Protein AF-A0A9D7RAZ8-F1 (afdb_monomer)

Secondary structure (DSSP, 8-state):
------SSPPPGGGS---HHHHHHTTT-HHHHHHHHHHHHHHHHHHHHHHSTT-TTHHHHHHHHHHHHHHTTGGGG--GGGS-HHHHHHHHHHHHHHHHHHHHHHHHT--HHHHHHHH--THHHHHHHHHHHHHHHHHHHHHHHHHH-HHHHHHHHHHHT-TTSPP--HHHHHHHHT--HHHHHHHHHHHHHHHHHHHHHHHHHHHTT-HHHHHHHHHHHHHHHHHHHHHHH---

Nearest PDB structures (foldseek):
  8w50-assembly2_D  TM=2.513E-01  e=9.746E+00  Homo sapiens
  2efl-assembly1_A-2  TM=1.445E-01  e=5.632E+00  Homo sapiens

Foldseek 3Di:
DDDDDDPAQDALLLAFFDVCLLQVALPPPVSLVVCCVRCLSNLLVVQCVLCPPDPCSSVLSVVLSVVCNVVSQSNVDDVVVDGVSVSSVVSSLVSCLVVCVVVCVVVVHDNVVSCVSRDDCVVVVLVSLLVSLVVLLVQLLVVLCVVPVLLSLLQCLCVCNPPHGNDDPVVNCVVVVHDPVRSVVSNVVSVVSSVVSSLVVLCVSNVNDPVSSVRSVVSSVVSVVVVVCVVPDDD

Solvent-accessible surface area (backbone atoms only — not comparable to full-atom values): 13104 Å² total; per-residue (Å²): 135,89,76,80,76,66,96,68,58,55,52,58,89,74,54,64,56,56,61,69,56,50,69,78,22,65,89,35,72,67,40,52,51,50,49,48,73,67,42,47,47,26,43,31,52,54,35,39,70,62,42,66,89,47,90,55,26,61,58,55,37,54,49,47,55,56,49,41,56,77,68,49,45,63,75,70,63,49,72,93,79,48,57,60,58,54,54,51,49,55,50,50,50,53,47,49,54,62,68,46,45,64,60,32,66,75,66,75,49,61,66,66,56,56,42,59,68,67,58,76,51,69,64,50,54,51,46,52,49,38,50,50,30,49,49,49,51,49,53,21,50,54,50,32,37,72,78,36,48,68,35,29,46,54,39,28,20,62,70,39,39,81,97,36,61,64,49,54,72,66,59,53,21,64,77,68,74,38,53,72,68,56,46,53,50,36,36,51,54,31,51,53,51,37,49,54,39,40,53,48,57,47,31,64,58,34,72,67,40,68,67,38,30,56,52,53,52,53,51,36,55,51,36,49,49,56,51,48,47,68,75,71,60,82,128

Mean predicted aligned error: 12.32 Å

Radius of gyration: 22.45 Å; Cα contacts (8 Å, |Δi|>4): 176; chains: 1; bounding box: 62×34×64 Å

pLDDT: mean 75.83, std 16.87, range [26.8, 97.31]

Sequence (235 aa):
MNLEPSADPKSFSEIPTRWSMILNGQDSGATWKHLLERYRGAVIAWVRRRLKGHPEANDIALDFFSYLYSQKLLAKADPARGRFRFFLQGVLKNFLRMRMRPALIASGFDEAALDRAIEPEDAIAEAEEADWARRVLHNACKELLRQKPRDGEILLRYYGIKPFAHAEVDEICDEFGLNRNALDQARFAARKKLRELIEKEVRETTNGDPEAFAEEFALLAARLRSTNAAMFGSS

Structure (mmCIF, N/CA/C/O backbone):
data_AF-A0A9D7RAZ8-F1
#
_entry.id   AF-A0A9D7RAZ8-F1
#
loop_
_atom_site.group_PDB
_atom_site.id
_atom_site.type_symbol
_atom_site.label_atom_id
_atom_site.label_alt_id
_atom_site.label_comp_id
_atom_site.label_asym_id
_atom_site.label_entity_id
_atom_site.label_seq_id
_atom_site.pdbx_PDB_ins_code
_atom_site.Cartn_x
_atom_site.Cartn_y
_atom_site.Cartn_z
_atom_site.occupancy
_atom_site.B_iso_or_equiv
_atom_site.auth_seq_id
_atom_site.auth_comp_id
_atom_site.auth_asym_id
_atom_site.auth_atom_id
_atom_site.pdbx_PDB_model_num
ATOM 1 N N . MET A 1 1 ? 32.271 -9.491 -5.207 1.00 30.08 1 MET A N 1
ATOM 2 C CA . MET A 1 1 ? 31.416 -9.461 -4.002 1.00 30.08 1 MET A CA 1
ATOM 3 C C . MET A 1 1 ? 30.125 -10.168 -4.381 1.00 30.08 1 MET A C 1
ATOM 5 O O . MET A 1 1 ? 29.316 -9.584 -5.090 1.00 30.08 1 MET A O 1
ATOM 9 N N . ASN A 1 2 ? 30.021 -11.459 -4.060 1.00 29.83 2 ASN A N 1
ATOM 10 C CA . ASN A 1 2 ? 28.891 -12.303 -4.453 1.00 29.83 2 ASN A CA 1
ATOM 11 C C . ASN A 1 2 ? 27.711 -12.014 -3.527 1.00 29.83 2 ASN A C 1
ATOM 13 O O . ASN A 1 2 ? 27.726 -12.397 -2.361 1.00 29.83 2 ASN A O 1
ATOM 17 N N . LEU A 1 3 ? 26.724 -11.292 -4.048 1.00 33.47 3 LEU A N 1
ATOM 18 C CA . LEU A 1 3 ? 25.411 -11.155 -3.435 1.00 33.47 3 LEU A CA 1
ATOM 19 C C . LEU A 1 3 ? 24.534 -12.259 -4.025 1.00 33.47 3 LEU A C 1
ATOM 21 O O . LEU A 1 3 ? 23.999 -12.106 -5.123 1.00 33.47 3 LEU A O 1
ATOM 25 N N . GLU A 1 4 ? 24.438 -13.381 -3.314 1.00 28.61 4 GLU A N 1
ATOM 26 C CA . GLU A 1 4 ? 23.406 -14.388 -3.567 1.00 28.61 4 GLU A CA 1
ATOM 27 C C . GLU A 1 4 ? 22.026 -13.700 -3.514 1.00 28.61 4 GLU A C 1
ATOM 29 O O . GLU A 1 4 ? 21.733 -12.984 -2.547 1.00 28.61 4 GLU A O 1
ATOM 34 N N . PRO A 1 5 ? 21.180 -13.833 -4.549 1.00 35.44 5 PRO A N 1
ATOM 35 C CA . PRO A 1 5 ? 19.863 -13.219 -4.550 1.00 35.44 5 PRO A CA 1
ATOM 36 C C . PRO A 1 5 ? 18.967 -13.930 -3.530 1.00 35.44 5 PRO A C 1
ATOM 38 O O . PRO A 1 5 ? 18.768 -15.138 -3.601 1.00 35.44 5 PRO A O 1
ATOM 41 N N . SER A 1 6 ? 18.406 -13.160 -2.591 1.00 35.44 6 SER A N 1
ATOM 42 C CA . SER A 1 6 ? 17.308 -13.592 -1.717 1.00 35.44 6 SER A CA 1
ATOM 43 C C . SER A 1 6 ? 16.261 -14.376 -2.519 1.00 35.44 6 SER A C 1
ATOM 45 O O . SER A 1 6 ? 15.833 -13.916 -3.578 1.00 35.44 6 SER A O 1
ATOM 47 N N . ALA A 1 7 ? 15.868 -15.541 -1.994 1.00 37.28 7 ALA A N 1
ATOM 48 C CA . ALA A 1 7 ? 15.127 -16.605 -2.680 1.00 37.28 7 ALA A CA 1
ATOM 49 C C . ALA A 1 7 ? 13.718 -16.233 -3.187 1.00 37.28 7 ALA A C 1
ATOM 51 O O . ALA A 1 7 ? 13.130 -17.012 -3.926 1.00 37.28 7 ALA A O 1
ATOM 52 N N . ASP A 1 8 ? 13.219 -15.035 -2.878 1.00 41.03 8 ASP A N 1
ATOM 53 C CA . ASP A 1 8 ? 12.083 -14.426 -3.566 1.00 41.03 8 ASP A CA 1
ATOM 54 C C . ASP A 1 8 ? 12.358 -12.929 -3.798 1.00 41.03 8 ASP A C 1
ATOM 56 O O . ASP A 1 8 ? 12.536 -12.168 -2.836 1.00 41.03 8 ASP A O 1
ATOM 60 N N . PRO A 1 9 ? 12.448 -12.462 -5.056 1.00 51.75 9 PRO A N 1
ATOM 61 C CA . PRO A 1 9 ? 12.595 -11.044 -5.338 1.00 51.75 9 PRO A CA 1
ATOM 62 C C . PRO A 1 9 ? 11.291 -10.322 -4.995 1.00 51.75 9 PRO A C 1
ATOM 64 O O . PRO A 1 9 ? 10.253 -10.586 -5.603 1.00 51.75 9 PRO A O 1
ATOM 67 N N . LYS A 1 10 ? 11.367 -9.380 -4.045 1.00 56.22 10 LYS A N 1
ATOM 68 C CA . LYS A 1 10 ? 10.237 -8.530 -3.647 1.00 56.22 10 LYS A CA 1
ATOM 69 C C . LYS A 1 10 ? 9.512 -7.972 -4.870 1.00 56.22 10 LYS A C 1
ATOM 71 O O . LYS A 1 10 ? 10.148 -7.457 -5.796 1.00 56.22 10 LYS A O 1
ATOM 76 N N . SER A 1 11 ? 8.185 -8.036 -4.855 1.00 60.69 11 SER A N 1
ATOM 77 C CA . SER A 1 11 ? 7.371 -7.366 -5.869 1.00 60.69 11 SER A CA 1
ATOM 78 C C . SER A 1 11 ? 7.569 -5.851 -5.771 1.00 60.69 11 SER A C 1
ATOM 80 O O . SER A 1 11 ? 7.828 -5.320 -4.689 1.00 60.69 11 SER A O 1
ATOM 82 N N . PHE A 1 12 ? 7.398 -5.119 -6.878 1.00 62.25 12 PHE A N 1
ATOM 83 C CA . PHE A 1 12 ? 7.429 -3.649 -6.866 1.00 62.25 12 PHE A CA 1
ATOM 84 C C . PHE A 1 12 ? 6.506 -3.075 -5.781 1.00 62.25 12 PHE A C 1
ATOM 86 O O . PHE A 1 12 ? 6.876 -2.120 -5.102 1.00 62.25 12 PHE A O 1
ATOM 93 N N . SER A 1 13 ? 5.344 -3.698 -5.553 1.00 57.41 13 SER A N 1
ATOM 94 C CA . SER A 1 13 ? 4.366 -3.298 -4.536 1.00 57.41 13 SER A CA 1
ATOM 95 C C . SER A 1 13 ? 4.898 -3.332 -3.098 1.00 57.41 13 SER A C 1
ATOM 97 O O . SER A 1 13 ? 4.388 -2.604 -2.253 1.00 57.41 13 SER A O 1
ATOM 99 N N . GLU A 1 14 ? 5.919 -4.140 -2.822 1.00 58.06 14 GLU A N 1
ATOM 100 C CA . GLU A 1 14 ? 6.522 -4.327 -1.494 1.00 58.06 14 GLU A CA 1
ATOM 101 C C . GLU A 1 14 ? 7.715 -3.396 -1.258 1.00 58.06 14 GLU A C 1
ATOM 103 O O . GLU A 1 14 ? 8.315 -3.414 -0.183 1.00 58.06 14 GLU A O 1
ATOM 108 N N . ILE A 1 15 ? 8.08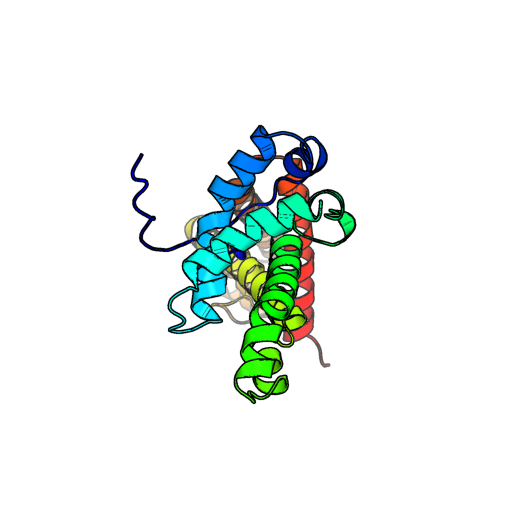4 -2.594 -2.264 1.00 66.94 15 ILE A N 1
ATOM 109 C CA . ILE A 1 15 ? 9.182 -1.642 -2.174 1.00 66.94 15 ILE A CA 1
ATOM 110 C C . ILE A 1 15 ? 8.620 -0.259 -1.811 1.00 66.94 15 ILE A C 1
ATOM 112 O O . ILE A 1 15 ? 7.931 0.364 -2.623 1.00 66.94 15 ILE A O 1
ATOM 116 N N . PRO A 1 16 ? 8.949 0.266 -0.621 1.00 64.25 16 PRO A N 1
ATOM 117 C CA . PRO A 1 16 ? 8.483 1.580 -0.188 1.00 64.25 16 PRO A CA 1
ATOM 118 C C . PRO A 1 16 ? 9.124 2.674 -1.039 1.00 64.25 16 PRO A C 1
ATOM 120 O O . PRO A 1 16 ? 10.279 2.541 -1.457 1.00 64.25 16 PRO A O 1
ATOM 123 N N . THR A 1 17 ? 8.402 3.760 -1.290 1.00 67.94 17 THR A N 1
ATOM 124 C CA . THR A 1 17 ? 8.925 4.908 -2.045 1.00 67.94 17 THR A CA 1
ATOM 125 C C . THR A 1 17 ? 9.534 5.934 -1.088 1.00 67.94 17 THR A C 1
ATOM 127 O O . THR A 1 17 ? 9.013 6.130 -0.002 1.00 67.94 17 THR A O 1
ATOM 130 N N . ARG A 1 18 ? 10.655 6.556 -1.475 1.00 69.06 18 ARG A N 1
ATOM 131 C CA . ARG A 1 18 ? 11.280 7.673 -0.745 1.00 69.06 18 ARG A CA 1
ATOM 132 C C . ARG A 1 18 ? 11.526 8.827 -1.709 1.00 69.06 18 ARG A C 1
ATOM 134 O O . ARG A 1 18 ? 12.604 8.911 -2.300 1.00 69.06 18 ARG A O 1
ATOM 141 N N . TRP A 1 19 ? 10.507 9.655 -1.933 1.00 69.38 19 TRP A N 1
ATOM 142 C CA . TRP A 1 19 ? 10.556 10.718 -2.937 1.00 69.38 19 TRP A CA 1
ATOM 143 C C . TRP A 1 19 ? 11.596 11.784 -2.623 1.00 69.38 19 TRP A C 1
ATOM 145 O O . TRP A 1 19 ? 12.365 12.108 -3.518 1.00 69.38 19 TRP A O 1
ATOM 155 N N . SER A 1 20 ? 11.724 12.245 -1.377 1.00 63.94 20 SER A N 1
ATOM 156 C CA . SER A 1 20 ? 12.777 13.198 -0.992 1.00 63.94 20 SER A CA 1
ATOM 157 C C . SER A 1 20 ? 14.177 12.728 -1.386 1.00 63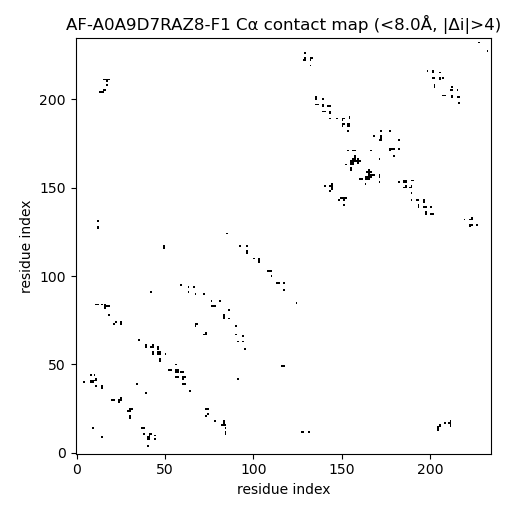.94 20 SER A C 1
ATOM 159 O O . SER A 1 20 ? 14.964 13.505 -1.915 1.00 63.94 20 SER A O 1
ATOM 161 N N . MET A 1 21 ? 14.492 11.443 -1.225 1.00 70.25 21 MET A N 1
ATOM 162 C CA . MET A 1 21 ? 15.776 10.889 -1.670 1.00 70.25 21 MET A CA 1
ATOM 163 C C . MET A 1 21 ? 15.928 10.874 -3.202 1.00 70.25 21 MET A C 1
ATOM 165 O O . MET A 1 21 ? 17.020 11.105 -3.727 1.00 70.25 21 MET A O 1
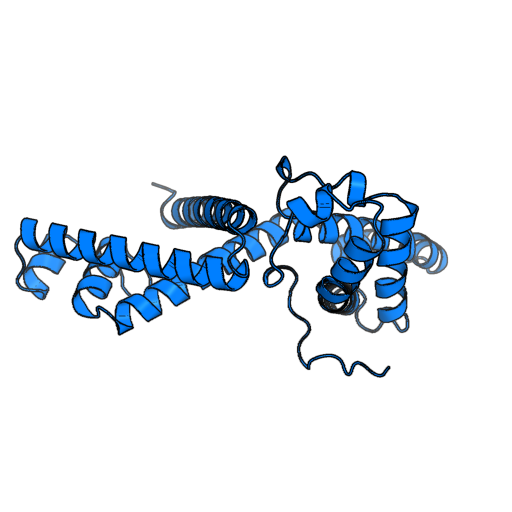ATOM 169 N N . ILE A 1 22 ? 14.842 10.576 -3.916 1.00 70.75 22 ILE A N 1
ATOM 170 C CA . ILE A 1 22 ? 14.814 10.529 -5.382 1.00 70.75 22 ILE A CA 1
ATOM 171 C C . ILE A 1 22 ? 14.930 11.941 -5.964 1.00 70.75 22 ILE A C 1
ATOM 173 O O . ILE A 1 22 ? 15.706 12.135 -6.890 1.00 70.75 22 ILE A O 1
ATOM 177 N N . LEU A 1 23 ? 14.217 12.917 -5.401 1.00 68.44 23 LEU A N 1
ATOM 178 C CA . LEU A 1 23 ? 14.190 14.314 -5.836 1.00 68.44 23 LEU A CA 1
ATOM 179 C C . LEU A 1 23 ? 15.481 15.059 -5.480 1.00 68.44 23 LEU A C 1
ATOM 181 O O . LEU A 1 23 ? 16.026 15.762 -6.323 1.00 68.44 23 LEU A O 1
ATOM 185 N N . ASN A 1 24 ? 16.014 14.868 -4.268 1.00 65.75 24 ASN A N 1
ATOM 186 C CA . ASN A 1 24 ? 17.196 15.603 -3.796 1.00 65.75 24 ASN A CA 1
ATOM 187 C C . ASN A 1 24 ? 18.524 15.044 -4.325 1.00 65.75 24 ASN A C 1
ATOM 189 O O . ASN A 1 24 ? 19.572 15.650 -4.117 1.00 65.75 24 ASN A O 1
ATOM 193 N N . GLY A 1 25 ? 18.510 13.879 -4.975 1.00 61.78 25 GLY A N 1
ATOM 194 C CA . GLY A 1 25 ? 19.730 13.197 -5.398 1.00 61.78 25 GLY A CA 1
ATOM 195 C C . GLY A 1 25 ? 19.700 12.675 -6.828 1.00 61.78 25 GLY A C 1
ATOM 196 O O . GLY A 1 25 ? 20.436 11.734 -7.110 1.00 61.78 25 GLY A O 1
ATOM 197 N N . GLN A 1 26 ? 18.893 13.265 -7.717 1.00 66.06 26 GLN A N 1
ATOM 198 C CA . GLN A 1 26 ? 18.721 12.824 -9.114 1.00 66.06 26 GLN A CA 1
ATOM 199 C C . GLN A 1 26 ? 20.052 12.638 -9.875 1.00 66.06 26 GLN A C 1
ATOM 201 O O . GLN A 1 26 ? 20.177 11.693 -10.657 1.00 66.06 26 GLN A O 1
ATOM 206 N N . ASP A 1 27 ? 21.064 13.456 -9.563 1.00 67.12 27 ASP A N 1
ATOM 207 C CA . ASP A 1 27 ? 22.416 13.388 -10.144 1.00 67.12 27 ASP A CA 1
ATOM 208 C C . ASP A 1 27 ? 23.484 12.826 -9.183 1.00 67.12 27 ASP A C 1
ATOM 210 O O . ASP A 1 27 ? 24.677 12.819 -9.486 1.00 67.12 27 ASP A O 1
ATOM 214 N N . SER A 1 28 ? 23.085 12.326 -8.009 1.00 77.38 28 SER A N 1
ATOM 215 C CA . SER A 1 28 ? 24.023 11.792 -7.020 1.00 77.38 28 SER A CA 1
ATOM 216 C C . SER A 1 28 ? 24.264 10.293 -7.217 1.00 77.38 28 SER A C 1
ATOM 218 O O . SER A 1 28 ? 23.332 9.489 -7.313 1.00 77.38 28 SER A O 1
ATOM 220 N N . GLY A 1 29 ? 25.534 9.876 -7.192 1.00 75.25 29 GLY A N 1
ATOM 221 C CA . GLY A 1 29 ? 25.893 8.451 -7.221 1.00 75.25 29 GLY A CA 1
ATOM 222 C C . GLY A 1 29 ? 25.300 7.654 -6.048 1.00 75.25 29 GLY A C 1
ATOM 223 O O . GLY A 1 29 ? 25.025 6.463 -6.184 1.00 75.25 29 GLY A O 1
ATOM 224 N N . ALA A 1 30 ? 25.036 8.311 -4.914 1.00 74.31 30 ALA A N 1
ATOM 225 C CA . ALA A 1 30 ? 24.413 7.702 -3.740 1.00 74.31 30 ALA A CA 1
ATOM 226 C C . ALA A 1 30 ? 22.944 7.312 -3.987 1.00 74.31 30 ALA A C 1
ATOM 228 O O . ALA A 1 30 ? 22.542 6.197 -3.646 1.00 74.31 30 ALA A O 1
ATOM 229 N N . THR A 1 31 ? 22.156 8.180 -4.630 1.00 75.38 31 THR A N 1
ATOM 230 C CA . THR A 1 31 ? 20.764 7.871 -4.996 1.00 75.38 31 THR A CA 1
ATOM 231 C C . THR A 1 31 ? 20.691 6.747 -6.019 1.00 75.38 31 THR A C 1
ATOM 233 O O . THR A 1 31 ? 19.881 5.834 -5.862 1.00 75.38 31 THR A O 1
ATOM 236 N N . TRP A 1 32 ? 21.579 6.746 -7.016 1.00 78.88 32 TRP A N 1
ATOM 237 C CA . TRP A 1 32 ? 21.654 5.674 -8.011 1.00 78.88 32 TRP A CA 1
ATOM 238 C C . TRP A 1 32 ? 22.035 4.324 -7.410 1.00 78.88 32 TRP A C 1
ATOM 240 O O . TRP A 1 32 ? 21.390 3.317 -7.709 1.00 78.88 32 TRP A O 1
ATOM 250 N N . LYS A 1 33 ? 23.027 4.299 -6.514 1.00 77.81 33 LYS A N 1
ATOM 251 C CA . LYS A 1 33 ? 23.409 3.088 -5.781 1.00 77.81 33 LYS A CA 1
ATOM 252 C C . LYS A 1 33 ? 22.235 2.529 -4.977 1.00 77.81 33 LYS A C 1
ATOM 254 O O . LYS A 1 33 ? 21.936 1.344 -5.079 1.00 77.81 33 LYS A O 1
ATOM 259 N N . HIS A 1 34 ? 21.523 3.384 -4.247 1.00 75.31 34 HIS A N 1
ATOM 260 C CA . HIS A 1 34 ? 20.356 2.963 -3.474 1.00 75.31 34 HIS A CA 1
ATOM 261 C C . HIS A 1 34 ? 19.219 2.439 -4.355 1.00 75.31 34 HIS A C 1
ATOM 263 O O . HIS A 1 34 ? 18.588 1.435 -4.032 1.00 75.31 34 HIS A O 1
ATOM 269 N N . LEU A 1 35 ? 18.950 3.106 -5.479 1.00 77.44 35 LEU A N 1
ATOM 270 C CA . LEU A 1 35 ? 17.919 2.691 -6.422 1.00 77.44 35 LEU A CA 1
ATOM 271 C C . LEU A 1 35 ? 18.234 1.317 -7.021 1.00 77.44 35 LEU A C 1
ATOM 273 O O . LEU A 1 35 ? 17.348 0.465 -7.084 1.00 77.44 35 LEU A O 1
ATOM 277 N N . LEU A 1 36 ? 19.493 1.084 -7.398 1.00 79.88 36 LEU A N 1
ATOM 278 C CA . LEU A 1 36 ? 19.975 -0.211 -7.874 1.00 79.88 36 LEU A CA 1
ATOM 279 C C . LEU A 1 36 ? 19.825 -1.295 -6.803 1.00 79.88 36 LEU A C 1
ATOM 281 O O . LEU A 1 36 ? 19.205 -2.322 -7.064 1.00 79.88 36 LEU A O 1
ATOM 285 N N . GLU A 1 37 ? 20.330 -1.066 -5.589 1.00 78.25 37 GLU A N 1
ATOM 286 C CA . GLU A 1 37 ? 20.232 -2.028 -4.480 1.00 78.25 37 GLU A CA 1
ATOM 287 C C . GLU A 1 37 ? 18.776 -2.393 -4.160 1.00 78.25 37 GLU A C 1
ATOM 289 O O . GLU A 1 37 ? 18.464 -3.548 -3.870 1.00 78.25 37 GLU A O 1
ATOM 294 N N . ARG A 1 38 ? 17.871 -1.418 -4.260 1.00 77.44 38 ARG A N 1
ATOM 295 C CA . ARG A 1 38 ? 16.474 -1.572 -3.863 1.00 77.44 38 ARG A CA 1
ATOM 296 C C . ARG A 1 38 ? 15.590 -2.181 -4.948 1.00 77.44 38 ARG A C 1
ATOM 298 O O . ARG A 1 38 ? 14.762 -3.032 -4.639 1.00 77.44 38 ARG A O 1
ATOM 305 N N . TYR A 1 39 ? 15.738 -1.750 -6.200 1.00 80.00 39 TYR A N 1
ATOM 306 C CA . TYR A 1 39 ? 14.815 -2.113 -7.281 1.00 80.00 39 TYR A CA 1
ATOM 307 C C . TYR A 1 39 ? 15.352 -3.183 -8.232 1.00 80.00 39 TYR A C 1
ATOM 309 O O . TYR A 1 39 ? 14.557 -3.762 -8.969 1.00 80.00 39 TYR A O 1
ATOM 317 N N . ARG A 1 40 ? 16.653 -3.515 -8.214 1.00 83.62 40 ARG A N 1
ATOM 318 C CA . ARG A 1 40 ? 17.233 -4.521 -9.126 1.00 83.62 40 ARG A CA 1
ATOM 319 C C . ARG A 1 40 ? 16.505 -5.862 -9.071 1.00 83.62 40 ARG A C 1
ATOM 321 O O . ARG A 1 40 ? 16.189 -6.416 -10.118 1.00 83.62 40 ARG A O 1
ATOM 328 N N . GLY A 1 41 ? 16.207 -6.365 -7.871 1.00 75.25 41 GLY A N 1
ATOM 329 C CA . GLY A 1 41 ? 15.484 -7.630 -7.703 1.00 75.25 41 GLY A CA 1
ATOM 330 C C . GLY A 1 41 ? 14.090 -7.595 -8.335 1.00 75.25 41 GLY A C 1
ATOM 331 O O . GLY A 1 41 ? 13.751 -8.473 -9.127 1.00 75.25 41 GLY A O 1
ATOM 332 N N . ALA A 1 42 ? 13.323 -6.540 -8.053 1.00 77.50 42 ALA A N 1
ATOM 333 C CA . ALA A 1 42 ? 11.978 -6.360 -8.593 1.00 77.50 42 ALA A CA 1
ATOM 334 C C . ALA A 1 42 ? 11.979 -6.188 -10.118 1.00 77.50 42 ALA A C 1
ATOM 336 O O . ALA A 1 42 ? 11.158 -6.800 -10.798 1.00 77.50 42 ALA A O 1
ATOM 337 N N . VAL A 1 43 ? 12.924 -5.415 -10.666 1.00 83.69 43 VAL A N 1
ATOM 338 C CA . VAL A 1 43 ? 13.094 -5.222 -12.115 1.00 83.69 43 VAL A CA 1
ATOM 339 C C . VAL A 1 43 ? 13.414 -6.552 -12.799 1.00 83.69 43 VAL A C 1
ATOM 341 O O . VAL A 1 43 ? 12.718 -6.926 -13.740 1.00 83.69 43 VAL A O 1
ATOM 344 N N . ILE A 1 44 ? 14.396 -7.311 -12.299 1.00 81.06 44 ILE A N 1
ATOM 345 C CA . ILE A 1 44 ? 14.757 -8.623 -12.861 1.00 81.06 44 ILE A CA 1
ATOM 346 C C . ILE A 1 44 ? 13.557 -9.573 -12.826 1.00 81.06 44 ILE A C 1
ATOM 348 O O . ILE A 1 44 ? 13.221 -10.185 -13.838 1.00 81.06 44 ILE A O 1
ATOM 352 N N . ALA A 1 45 ? 12.867 -9.675 -11.689 1.00 74.50 45 ALA A N 1
ATOM 353 C CA . ALA A 1 45 ? 11.689 -10.528 -11.561 1.00 74.50 45 ALA A CA 1
ATOM 354 C C . ALA A 1 45 ? 10.560 -10.115 -12.514 1.00 74.50 45 ALA A C 1
ATOM 356 O O . ALA A 1 45 ? 9.867 -10.958 -13.085 1.00 74.50 45 ALA A O 1
ATOM 357 N N . TRP A 1 46 ? 10.361 -8.812 -12.693 1.00 79.12 46 TRP A N 1
ATOM 358 C CA . TRP A 1 46 ? 9.346 -8.259 -13.581 1.00 79.12 46 TRP A CA 1
ATOM 359 C C . TRP A 1 46 ? 9.659 -8.537 -15.054 1.00 79.12 46 TRP A C 1
ATOM 361 O O . TRP A 1 46 ? 8.761 -8.959 -15.785 1.00 79.12 46 TRP A O 1
ATOM 371 N N . VAL A 1 47 ? 10.923 -8.389 -15.469 1.00 80.12 47 VAL A N 1
ATOM 372 C CA . VAL A 1 47 ? 11.382 -8.687 -16.835 1.00 80.12 47 VAL A CA 1
ATOM 373 C C . VAL A 1 47 ? 11.334 -10.189 -17.114 1.00 80.12 47 VAL A C 1
ATOM 375 O O . VAL A 1 47 ? 10.764 -10.590 -18.125 1.00 80.12 47 VAL A O 1
ATOM 378 N N . ARG A 1 48 ? 11.825 -11.046 -16.205 1.00 76.25 48 ARG A N 1
ATOM 379 C CA . ARG A 1 48 ? 11.784 -12.516 -16.367 1.00 76.25 48 ARG A CA 1
ATOM 380 C C . ARG A 1 48 ? 10.363 -13.057 -16.509 1.00 76.25 48 ARG A C 1
ATOM 382 O O . ARG A 1 48 ? 10.134 -13.967 -17.300 1.00 76.25 48 ARG A O 1
ATOM 389 N N . ARG A 1 49 ? 9.403 -12.494 -15.763 1.00 71.44 49 ARG A N 1
ATOM 390 C CA . ARG A 1 49 ? 7.982 -12.869 -15.871 1.00 71.44 49 ARG A CA 1
ATOM 391 C C . ARG A 1 49 ? 7.383 -12.543 -17.242 1.00 71.44 49 ARG A C 1
ATOM 393 O O . ARG A 1 49 ? 6.487 -13.263 -17.676 1.00 71.44 49 ARG A O 1
ATOM 400 N N . ARG A 1 50 ? 7.861 -11.484 -17.903 1.00 73.44 50 ARG A N 1
ATOM 401 C CA . ARG A 1 50 ? 7.338 -10.997 -19.192 1.00 73.44 50 ARG A CA 1
ATOM 402 C C . ARG A 1 50 ? 8.060 -11.594 -20.391 1.00 73.44 50 ARG A C 1
ATOM 404 O O . ARG A 1 50 ? 7.416 -11.988 -21.352 1.00 73.44 50 ARG A O 1
ATOM 411 N N . LEU A 1 51 ? 9.375 -11.749 -20.305 1.00 72.81 51 LEU A N 1
ATOM 412 C CA . LEU A 1 51 ? 10.207 -12.353 -21.344 1.00 72.81 51 LEU A CA 1
ATOM 413 C C . LEU A 1 51 ? 10.433 -13.849 -21.077 1.00 72.81 51 LEU A C 1
ATOM 415 O O . LEU A 1 51 ? 11.564 -14.317 -21.152 1.00 72.81 51 LEU A O 1
ATOM 419 N N . LYS A 1 52 ? 9.392 -14.595 -20.680 1.00 68.44 52 LYS A N 1
ATOM 420 C CA . LYS A 1 52 ? 9.496 -15.997 -20.222 1.00 68.44 52 LYS A CA 1
ATOM 421 C C . LYS A 1 52 ? 10.427 -16.828 -21.118 1.00 68.44 52 LYS A C 1
ATOM 423 O O . LYS A 1 52 ? 10.163 -16.985 -22.303 1.00 68.44 52 LYS A O 1
ATOM 428 N N . GLY A 1 53 ? 11.498 -17.377 -20.539 1.00 64.81 53 GLY A N 1
ATOM 429 C CA . GLY A 1 53 ? 12.455 -18.231 -21.256 1.00 64.81 53 GLY A CA 1
ATOM 430 C C . GLY A 1 53 ? 13.456 -17.498 -22.158 1.00 64.81 53 GLY A C 1
ATOM 431 O O . GLY A 1 53 ? 14.273 -18.159 -22.790 1.00 64.81 53 GLY A O 1
ATOM 432 N N . HIS A 1 54 ? 13.442 -16.161 -22.208 1.00 74.31 54 HIS A N 1
ATOM 433 C CA . HIS A 1 54 ? 14.414 -15.391 -22.981 1.00 74.31 54 HIS A CA 1
ATOM 434 C C . HIS A 1 54 ? 15.806 -15.472 -22.326 1.00 74.31 54 HIS A C 1
ATOM 436 O O . HIS A 1 54 ? 15.938 -15.114 -21.148 1.00 74.31 54 HIS A O 1
ATOM 442 N N . PRO A 1 55 ? 16.853 -15.894 -23.061 1.00 76.12 55 PRO A N 1
ATOM 443 C CA . PRO A 1 55 ? 18.185 -16.120 -22.495 1.00 76.12 55 PRO A CA 1
ATOM 444 C C . PRO A 1 55 ? 18.800 -14.839 -21.911 1.00 76.12 55 PRO A C 1
ATOM 446 O O . PRO A 1 55 ? 19.426 -14.884 -20.859 1.00 76.12 55 PRO A O 1
ATOM 449 N N . GLU A 1 56 ? 18.528 -13.684 -22.527 1.00 82.50 56 GLU A N 1
ATOM 450 C CA . GLU A 1 56 ? 19.060 -12.378 -22.097 1.00 82.50 56 GLU A CA 1
ATOM 451 C C . GLU A 1 56 ? 18.150 -11.618 -21.109 1.00 82.50 56 GLU A C 1
ATOM 453 O O . GLU A 1 56 ? 18.347 -10.430 -20.877 1.00 82.50 56 GLU A O 1
ATOM 458 N N . ALA A 1 57 ? 17.114 -12.240 -20.525 1.00 78.81 57 ALA A N 1
ATOM 459 C CA . ALA A 1 57 ? 16.147 -11.513 -19.682 1.00 78.81 57 ALA A CA 1
ATOM 460 C C . ALA A 1 57 ? 16.799 -10.770 -18.496 1.00 78.81 57 ALA A C 1
ATOM 462 O O . ALA A 1 57 ? 16.345 -9.694 -18.106 1.00 78.81 57 ALA A O 1
ATOM 463 N N . ASN A 1 58 ? 17.865 -11.335 -17.925 1.00 80.69 58 ASN A N 1
ATOM 464 C CA . ASN A 1 58 ? 18.616 -10.696 -16.846 1.00 80.69 58 ASN A CA 1
ATOM 465 C C . ASN A 1 58 ? 19.457 -9.521 -17.355 1.00 80.69 58 ASN A C 1
ATOM 467 O O . ASN A 1 58 ? 19.482 -8.484 -16.700 1.00 80.69 58 ASN A O 1
ATOM 471 N N . ASP A 1 59 ? 20.097 -9.661 -18.514 1.00 86.31 59 ASP A N 1
ATOM 472 C CA . ASP A 1 59 ? 20.933 -8.610 -19.099 1.00 86.31 59 ASP A CA 1
ATOM 473 C C . ASP A 1 59 ? 20.074 -7.420 -19.524 1.00 86.31 59 ASP A C 1
ATOM 475 O O . ASP A 1 59 ? 20.358 -6.287 -19.149 1.00 86.31 59 ASP A O 1
ATOM 479 N N . ILE A 1 60 ? 18.921 -7.683 -20.146 1.00 86.69 60 ILE A N 1
ATOM 480 C CA . ILE A 1 60 ? 17.914 -6.664 -20.469 1.00 86.69 60 ILE A CA 1
ATOM 481 C C . ILE A 1 60 ? 17.454 -5.929 -19.197 1.00 86.69 60 ILE A C 1
ATOM 483 O O . ILE A 1 60 ? 17.316 -4.705 -19.188 1.00 86.69 60 ILE A O 1
ATOM 487 N N . ALA A 1 61 ? 17.234 -6.649 -18.095 1.00 85.94 61 ALA A N 1
ATOM 488 C CA . ALA A 1 61 ? 16.856 -6.043 -16.820 1.00 85.94 61 ALA A CA 1
ATOM 489 C C . ALA A 1 61 ? 17.965 -5.173 -16.198 1.00 85.94 61 ALA A C 1
ATOM 491 O O . ALA A 1 61 ? 17.657 -4.233 -15.465 1.00 85.94 61 ALA A O 1
ATOM 492 N N . LEU A 1 62 ? 19.240 -5.469 -16.462 1.00 86.44 62 LEU A N 1
ATOM 493 C CA . LEU A 1 62 ? 20.369 -4.647 -16.018 1.00 86.44 62 LEU A CA 1
ATOM 494 C C . LEU A 1 62 ? 20.563 -3.426 -16.927 1.00 86.44 62 LEU A C 1
ATOM 496 O O . LEU A 1 62 ? 20.722 -2.315 -16.417 1.00 86.44 62 LEU A O 1
ATOM 500 N N . ASP A 1 63 ? 20.446 -3.610 -18.243 1.00 90.19 63 ASP A N 1
ATOM 501 C CA . ASP A 1 63 ? 20.498 -2.549 -19.256 1.00 90.19 63 ASP A CA 1
ATOM 502 C C . ASP A 1 63 ? 19.453 -1.459 -19.006 1.00 90.19 63 ASP A C 1
ATOM 504 O O . ASP A 1 63 ? 19.693 -0.279 -19.271 1.00 90.19 63 ASP A O 1
ATOM 508 N N . PHE A 1 64 ? 18.306 -1.832 -18.436 1.00 91.31 64 PHE A N 1
ATOM 509 C CA . PHE A 1 64 ? 17.276 -0.887 -18.026 1.00 91.31 64 PHE A CA 1
ATOM 510 C C . PHE A 1 64 ? 17.810 0.240 -17.134 1.00 91.31 64 PHE A C 1
ATOM 512 O O . PHE A 1 64 ? 17.430 1.393 -17.322 1.00 91.31 64 PHE A O 1
ATOM 519 N N . PHE A 1 65 ? 18.682 -0.050 -16.166 1.00 87.69 65 PHE A N 1
ATOM 520 C CA . PHE A 1 65 ? 19.189 0.993 -15.271 1.00 87.69 65 PHE A CA 1
ATOM 521 C C . PHE A 1 65 ? 20.140 1.949 -15.999 1.00 87.69 65 PHE A C 1
ATOM 523 O O . PHE A 1 65 ? 20.098 3.155 -15.756 1.00 87.69 65 PHE A O 1
ATOM 530 N N . SER A 1 66 ? 20.922 1.437 -16.951 1.00 89.06 66 SER A N 1
ATOM 531 C CA . SER A 1 66 ? 21.739 2.253 -17.860 1.00 89.06 66 SER A CA 1
ATOM 532 C C . SER A 1 66 ? 20.866 3.138 -18.755 1.00 89.06 66 SER A C 1
ATOM 534 O O . SER A 1 66 ? 21.164 4.317 -18.962 1.00 89.06 66 SER A O 1
ATOM 536 N N . TYR A 1 67 ? 19.744 2.607 -19.246 1.00 89.50 67 TYR A N 1
ATOM 537 C CA . TYR A 1 67 ? 18.741 3.378 -19.978 1.00 89.50 67 TYR A CA 1
ATOM 538 C C . TYR A 1 67 ? 18.101 4.465 -19.102 1.00 89.50 67 TYR A C 1
ATOM 540 O O . TYR A 1 67 ? 18.067 5.628 -19.496 1.00 89.50 67 TYR A O 1
ATOM 548 N N . LEU A 1 68 ? 17.664 4.119 -17.889 1.00 87.62 68 LEU A N 1
ATOM 549 C CA . LEU A 1 68 ? 17.076 5.051 -16.925 1.00 87.62 68 LEU A CA 1
ATOM 550 C C . LEU A 1 68 ? 18.027 6.221 -16.624 1.00 87.62 68 LEU A C 1
ATOM 552 O O . LEU A 1 68 ? 17.580 7.369 -16.546 1.00 87.62 68 LEU A O 1
ATOM 556 N N . TYR A 1 69 ? 19.324 5.920 -16.481 1.00 86.44 69 TYR A N 1
ATOM 557 C CA . TYR A 1 69 ? 20.389 6.892 -16.228 1.00 86.44 69 TYR A CA 1
ATOM 558 C C . TYR A 1 69 ? 20.643 7.788 -17.440 1.00 86.44 69 TYR A C 1
ATOM 560 O O . TYR A 1 69 ? 20.511 9.008 -17.354 1.00 86.44 69 TYR A O 1
ATOM 568 N N . SER A 1 70 ? 20.953 7.187 -18.592 1.00 87.25 70 SER A N 1
ATOM 569 C CA . SER A 1 70 ? 21.317 7.918 -19.816 1.00 87.25 70 SER A CA 1
ATOM 570 C C . SER A 1 70 ? 20.198 8.831 -20.320 1.00 87.25 70 SER A C 1
ATOM 572 O O . SER A 1 70 ? 20.463 9.931 -20.798 1.00 87.25 70 SER A O 1
ATOM 574 N N . GLN A 1 71 ? 18.943 8.411 -20.163 1.00 86.31 71 GLN A N 1
ATOM 575 C CA . GLN A 1 71 ? 17.769 9.185 -20.563 1.00 86.31 71 GLN A CA 1
ATOM 576 C C . GLN A 1 71 ? 17.323 10.215 -19.510 1.00 86.31 71 GLN A C 1
ATOM 578 O O . GLN A 1 71 ? 16.304 10.885 -19.705 1.00 86.31 71 GLN A O 1
ATOM 583 N N . LYS A 1 72 ? 18.052 10.336 -18.388 1.00 84.81 72 LYS A N 1
ATOM 584 C CA . LYS A 1 72 ? 17.741 11.236 -17.262 1.00 84.81 72 LYS A CA 1
ATOM 585 C C . LYS A 1 72 ? 16.291 11.109 -16.793 1.00 84.81 72 LYS A C 1
ATOM 587 O O . LYS A 1 72 ? 15.634 12.092 -16.459 1.00 84.81 72 LYS A O 1
ATOM 592 N N . LEU A 1 73 ? 15.754 9.890 -16.804 1.00 83.69 73 LEU A N 1
ATOM 593 C CA . LEU A 1 73 ? 14.326 9.679 -16.565 1.00 83.69 73 LEU A CA 1
ATOM 594 C C . LEU A 1 73 ? 13.965 9.891 -15.099 1.00 83.69 73 LEU A C 1
ATOM 596 O O . LEU A 1 73 ? 12.862 10.344 -14.827 1.00 83.69 73 LEU A O 1
ATOM 600 N N . LEU A 1 74 ? 14.906 9.698 -14.170 1.00 79.44 74 LEU A N 1
ATOM 601 C CA . LEU A 1 74 ? 14.714 10.091 -12.771 1.00 79.44 74 LEU A CA 1
ATOM 602 C C . LEU A 1 74 ? 14.288 11.555 -12.605 1.00 79.44 74 LEU A C 1
ATOM 604 O O . LEU A 1 74 ? 13.463 11.834 -11.743 1.00 79.44 74 LEU A O 1
ATOM 608 N N . ALA A 1 75 ? 14.769 12.464 -13.459 1.00 79.12 75 ALA A N 1
ATOM 609 C CA . ALA A 1 75 ? 14.374 13.873 -13.429 1.00 79.12 75 ALA A CA 1
ATOM 610 C C . ALA A 1 75 ? 12.919 14.113 -13.867 1.00 79.12 75 ALA A C 1
ATOM 612 O O . ALA A 1 75 ? 12.350 15.164 -13.595 1.00 79.12 75 ALA A O 1
ATOM 613 N N . LYS A 1 76 ? 12.304 13.137 -14.545 1.00 77.75 76 LYS A N 1
ATOM 614 C CA . LYS A 1 76 ? 10.895 13.169 -14.964 1.00 77.75 76 LYS A CA 1
ATOM 615 C C . LYS A 1 76 ? 9.963 12.505 -13.950 1.00 77.75 76 LYS A C 1
ATOM 617 O O . LYS A 1 76 ? 8.754 12.469 -14.179 1.00 77.75 76 LYS A O 1
ATOM 622 N N . ALA A 1 77 ? 10.512 11.925 -12.886 1.00 73.31 77 ALA A N 1
ATOM 623 C CA . ALA A 1 77 ? 9.730 11.293 -11.844 1.00 73.31 77 ALA A CA 1
ATOM 624 C C . ALA A 1 77 ? 9.048 12.388 -11.008 1.00 73.31 77 ALA A C 1
ATOM 626 O O . ALA A 1 77 ? 9.717 13.227 -10.410 1.00 73.31 77 ALA A O 1
ATOM 627 N N . ASP A 1 78 ? 7.718 12.373 -10.996 1.00 67.56 78 ASP A N 1
ATOM 628 C CA . ASP A 1 78 ? 6.889 13.383 -10.343 1.00 67.56 78 ASP A CA 1
ATOM 629 C C . ASP A 1 78 ? 6.047 12.725 -9.235 1.00 67.56 78 ASP A C 1
ATOM 631 O O . ASP A 1 78 ? 5.197 11.883 -9.552 1.00 67.56 78 ASP A O 1
ATOM 635 N N . PRO A 1 79 ? 6.249 13.093 -7.957 1.00 62.91 79 PRO A N 1
ATOM 636 C CA . PRO A 1 79 ? 5.437 12.601 -6.847 1.00 62.91 79 PRO A CA 1
ATOM 637 C C . PRO A 1 79 ? 3.941 12.870 -7.020 1.00 62.91 79 PRO A C 1
ATOM 639 O O . PRO A 1 79 ? 3.120 12.062 -6.585 1.00 62.91 79 PRO A O 1
ATOM 642 N N . ALA A 1 80 ? 3.563 13.958 -7.702 1.00 58.31 80 ALA A N 1
ATOM 643 C CA . ALA A 1 80 ? 2.162 14.287 -7.958 1.00 58.31 80 ALA A CA 1
ATOM 644 C C . ALA A 1 80 ? 1.487 13.296 -8.924 1.00 58.31 80 ALA A C 1
ATOM 646 O O . ALA A 1 80 ? 0.259 13.235 -8.988 1.00 58.31 80 ALA A O 1
ATOM 647 N N . ARG A 1 81 ? 2.271 12.495 -9.661 1.00 53.28 81 ARG A N 1
ATOM 648 C CA . ARG A 1 81 ? 1.790 11.489 -10.622 1.00 53.28 81 ARG A CA 1
ATOM 649 C C . ARG A 1 81 ? 1.728 10.066 -10.058 1.00 53.28 81 ARG A C 1
ATOM 651 O O . ARG A 1 81 ? 1.412 9.143 -10.803 1.00 53.28 81 ARG A O 1
ATOM 658 N N . GLY A 1 82 ? 2.012 9.869 -8.770 1.00 57.66 82 GLY A N 1
ATOM 659 C CA . GLY A 1 82 ? 1.899 8.572 -8.094 1.00 57.66 82 GLY A CA 1
ATOM 660 C C . GLY A 1 82 ? 3.213 8.093 -7.478 1.00 57.66 82 GLY A C 1
ATOM 661 O O . GLY A 1 82 ? 4.131 8.869 -7.238 1.00 57.66 82 GLY A O 1
ATOM 662 N N . ARG A 1 83 ? 3.320 6.795 -7.164 1.00 66.62 83 ARG A N 1
ATOM 663 C CA . ARG A 1 83 ? 4.518 6.249 -6.496 1.00 66.62 83 ARG A CA 1
ATOM 664 C C . ARG A 1 83 ? 5.665 6.041 -7.484 1.00 66.62 83 ARG A C 1
ATOM 666 O O . ARG A 1 83 ? 5.456 5.569 -8.599 1.00 66.62 83 ARG A O 1
ATOM 673 N N . PHE A 1 84 ? 6.900 6.261 -7.032 1.00 71.31 84 PHE A N 1
ATOM 674 C CA . PHE A 1 84 ? 8.103 6.051 -7.847 1.00 71.31 84 PHE A CA 1
ATOM 675 C C . PHE A 1 84 ? 8.186 4.647 -8.456 1.00 71.31 84 PHE A C 1
ATOM 677 O O . PHE A 1 84 ? 8.617 4.480 -9.591 1.00 71.31 84 PHE A O 1
ATOM 684 N N . ARG A 1 85 ? 7.735 3.628 -7.719 1.00 74.56 85 ARG A N 1
ATOM 685 C CA . ARG A 1 85 ? 7.688 2.240 -8.199 1.00 74.56 85 ARG A CA 1
ATOM 686 C C . ARG A 1 85 ? 6.850 2.079 -9.480 1.00 74.56 85 ARG A C 1
ATOM 688 O O . ARG A 1 85 ? 7.230 1.289 -10.336 1.00 74.56 85 ARG A O 1
ATOM 695 N N . PHE A 1 86 ? 5.787 2.870 -9.642 1.00 68.31 86 PHE A N 1
ATOM 696 C CA . PHE A 1 86 ? 4.925 2.863 -10.829 1.00 68.31 86 PHE A CA 1
ATOM 697 C C . PHE A 1 86 ? 5.525 3.663 -11.972 1.00 68.31 86 PHE A C 1
ATOM 699 O O . PHE A 1 86 ? 5.524 3.199 -13.109 1.00 68.31 86 PHE A O 1
ATOM 706 N N . PHE A 1 87 ? 6.128 4.815 -11.664 1.00 75.56 87 PHE A N 1
ATOM 707 C CA . PHE A 1 87 ? 6.974 5.516 -12.624 1.00 75.56 87 PHE A CA 1
ATOM 708 C C . PHE A 1 87 ? 8.040 4.561 -13.190 1.00 75.56 87 PHE A C 1
ATOM 710 O O . PHE A 1 87 ? 8.177 4.426 -14.404 1.00 75.56 87 PHE A O 1
ATOM 717 N N . LEU A 1 88 ? 8.734 3.823 -12.319 1.00 79.06 88 LEU A N 1
ATOM 718 C CA . LEU A 1 88 ? 9.784 2.887 -12.704 1.00 79.06 88 LEU A CA 1
ATOM 719 C C . LEU A 1 88 ? 9.241 1.719 -13.543 1.00 79.06 88 LEU A C 1
ATOM 721 O O . LEU A 1 88 ? 9.860 1.373 -14.546 1.00 79.06 88 LEU A O 1
ATOM 725 N N . GLN A 1 89 ? 8.076 1.156 -13.196 1.00 76.25 89 GLN A N 1
ATOM 726 C CA . GLN A 1 89 ? 7.391 0.139 -14.009 1.00 76.25 89 GLN A CA 1
ATOM 727 C C . GLN A 1 89 ? 6.983 0.676 -15.391 1.00 76.25 89 GLN A C 1
ATOM 729 O O . GLN A 1 89 ? 7.219 0.009 -16.398 1.00 76.25 89 GLN A O 1
ATOM 734 N N . GLY A 1 90 ? 6.427 1.888 -15.470 1.00 76.44 90 GLY A N 1
ATOM 735 C CA . GLY A 1 90 ? 6.051 2.522 -16.737 1.00 76.44 90 GLY A CA 1
ATOM 736 C C . GLY A 1 90 ? 7.258 2.793 -17.639 1.00 76.44 90 GLY A C 1
ATOM 737 O O . GLY A 1 90 ? 7.222 2.525 -18.841 1.00 76.44 90 GLY A O 1
ATOM 738 N N . VAL A 1 91 ? 8.372 3.247 -17.062 1.00 83.88 91 VAL A N 1
ATOM 739 C CA . VAL A 1 91 ? 9.626 3.415 -17.806 1.00 83.88 91 VAL A CA 1
ATOM 740 C C . VAL A 1 91 ? 10.187 2.067 -18.262 1.00 83.88 91 VAL A C 1
ATOM 742 O O . VAL A 1 91 ? 10.624 1.949 -19.405 1.00 83.88 91 VAL A O 1
ATOM 745 N N . LEU A 1 92 ? 10.135 1.040 -17.411 1.00 84.25 92 LEU A N 1
ATOM 746 C CA . LEU A 1 92 ? 10.597 -0.313 -17.732 1.00 84.25 92 LEU A CA 1
ATOM 747 C C . LEU A 1 92 ? 9.789 -0.940 -18.874 1.00 84.25 92 LEU A C 1
ATOM 749 O O . LEU A 1 92 ? 10.356 -1.579 -19.759 1.00 84.25 92 LEU A O 1
ATOM 753 N N . LYS A 1 93 ? 8.480 -0.684 -18.911 1.00 78.06 93 LYS A N 1
ATOM 754 C CA . LYS A 1 93 ? 7.588 -1.066 -20.009 1.00 78.06 93 LYS A CA 1
ATOM 755 C C . LYS A 1 93 ? 8.010 -0.432 -21.335 1.00 78.06 93 LYS A C 1
ATOM 757 O O . LYS A 1 93 ? 8.190 -1.136 -22.330 1.00 78.06 93 LYS A O 1
ATOM 762 N N . ASN A 1 94 ? 8.201 0.886 -21.341 1.00 79.75 94 ASN A N 1
ATOM 763 C CA . ASN A 1 94 ? 8.635 1.615 -22.535 1.00 79.75 94 ASN A CA 1
ATOM 764 C C . ASN A 1 94 ? 10.021 1.157 -23.003 1.00 79.75 94 ASN A C 1
ATOM 766 O O . ASN A 1 94 ? 10.244 0.985 -24.202 1.00 79.75 94 ASN A O 1
ATOM 770 N N . PHE A 1 95 ? 10.924 0.891 -22.058 1.00 88.00 95 PHE A N 1
ATOM 771 C CA . PHE A 1 95 ? 12.240 0.336 -22.338 1.00 88.00 95 PHE A CA 1
ATOM 772 C C . PHE A 1 95 ? 12.155 -1.039 -23.014 1.00 88.00 95 PHE A C 1
ATOM 774 O O . PHE A 1 95 ? 12.792 -1.232 -24.047 1.00 88.00 95 PHE A O 1
ATOM 781 N N . LEU A 1 96 ? 11.344 -1.973 -22.498 1.00 83.19 96 LEU A N 1
ATOM 782 C CA . LEU A 1 96 ? 11.183 -3.290 -23.125 1.00 83.19 96 LEU A CA 1
ATOM 783 C C . LEU A 1 96 ? 10.599 -3.191 -24.535 1.00 83.19 96 LEU A C 1
ATOM 785 O O . LEU A 1 96 ? 11.120 -3.842 -25.439 1.00 83.19 96 LEU A O 1
ATOM 789 N N . ARG A 1 97 ? 9.574 -2.351 -24.749 1.00 78.75 97 ARG A N 1
ATOM 790 C CA . ARG A 1 97 ? 9.022 -2.109 -26.094 1.00 78.75 97 ARG A CA 1
ATOM 791 C C . ARG A 1 97 ? 10.108 -1.643 -27.056 1.00 78.75 97 ARG A C 1
ATOM 793 O O . ARG A 1 97 ? 10.281 -2.233 -28.115 1.00 78.75 97 ARG A O 1
ATOM 800 N N . MET A 1 98 ? 10.882 -0.634 -26.660 1.00 84.12 98 MET A N 1
ATOM 801 C CA . MET A 1 98 ? 11.988 -0.106 -27.461 1.00 84.12 98 MET A CA 1
ATOM 802 C C . MET A 1 98 ? 13.065 -1.169 -27.736 1.00 84.12 98 MET A C 1
ATOM 804 O O . MET A 1 98 ? 13.512 -1.303 -28.872 1.00 84.12 98 MET A O 1
ATOM 808 N N . ARG A 1 99 ? 13.481 -1.928 -26.713 1.00 82.38 99 ARG A N 1
ATOM 809 C CA . ARG A 1 99 ? 14.588 -2.896 -26.789 1.00 82.38 99 ARG A CA 1
ATOM 810 C C . ARG A 1 99 ? 14.240 -4.149 -27.592 1.00 82.38 99 ARG A C 1
ATOM 812 O O . ARG A 1 99 ? 15.122 -4.691 -28.254 1.00 82.38 99 ARG A O 1
ATOM 819 N N . MET A 1 100 ? 12.987 -4.599 -27.536 1.00 76.56 100 MET A N 1
ATOM 820 C CA . MET A 1 100 ? 12.522 -5.810 -28.223 1.00 76.56 100 MET A CA 1
ATOM 821 C C . MET A 1 100 ? 12.077 -5.539 -29.665 1.00 76.56 100 MET A C 1
ATOM 823 O O . MET A 1 100 ? 12.097 -6.455 -30.484 1.00 76.56 100 MET A O 1
ATOM 827 N N . ARG A 1 101 ? 11.734 -4.290 -30.015 1.00 71.12 101 ARG A N 1
ATOM 828 C CA . ARG A 1 101 ? 11.266 -3.920 -31.362 1.00 71.12 101 ARG A CA 1
ATOM 829 C C . ARG A 1 101 ? 12.182 -4.386 -32.505 1.00 71.12 101 ARG A C 1
ATOM 831 O O . ARG A 1 101 ? 11.658 -4.962 -33.455 1.00 71.12 101 ARG A O 1
ATOM 838 N N . PRO A 1 102 ? 13.520 -4.217 -32.444 1.00 71.00 102 PRO A N 1
ATOM 839 C CA . PRO A 1 102 ? 14.402 -4.664 -33.524 1.00 71.00 102 PRO A CA 1
ATOM 840 C C . PRO A 1 102 ? 14.392 -6.187 -33.709 1.00 71.00 102 PRO A C 1
ATOM 842 O O . PRO A 1 102 ? 14.369 -6.670 -34.839 1.00 71.00 102 PRO A O 1
ATOM 845 N N . ALA A 1 103 ? 14.357 -6.942 -32.605 1.00 67.69 103 ALA A N 1
ATOM 846 C CA . ALA A 1 103 ? 14.285 -8.401 -32.635 1.00 67.69 103 ALA A CA 1
ATOM 847 C C . ALA A 1 103 ? 12.949 -8.897 -33.215 1.00 67.69 103 ALA A C 1
ATOM 849 O O . ALA A 1 103 ? 12.926 -9.889 -33.942 1.00 67.69 103 ALA A O 1
ATOM 850 N N . LEU A 1 104 ? 11.849 -8.185 -32.951 1.00 64.25 104 LEU A N 1
ATOM 851 C CA . LEU A 1 104 ? 10.522 -8.491 -33.498 1.00 64.25 104 LEU A CA 1
ATOM 852 C C . LEU A 1 104 ? 10.444 -8.242 -35.007 1.00 64.25 104 LEU A C 1
ATOM 854 O O . LEU A 1 104 ? 9.958 -9.100 -35.739 1.00 64.25 104 LEU A O 1
ATOM 858 N N . ILE A 1 105 ? 10.993 -7.116 -35.479 1.00 62.22 105 ILE A N 1
ATOM 859 C CA . ILE A 1 105 ? 11.074 -6.797 -36.913 1.00 62.22 105 ILE A CA 1
ATOM 860 C C . ILE A 1 105 ? 11.894 -7.865 -37.653 1.00 62.22 105 ILE A C 1
ATOM 862 O O . ILE A 1 105 ? 11.483 -8.334 -38.711 1.00 62.22 105 ILE A O 1
ATOM 866 N N . ALA A 1 106 ? 13.028 -8.287 -37.086 1.00 64.31 106 ALA A N 1
ATOM 867 C CA . ALA A 1 106 ? 13.909 -9.278 -37.705 1.00 64.31 106 ALA A CA 1
ATOM 868 C C . ALA A 1 106 ? 13.323 -10.703 -37.745 1.00 64.31 106 ALA A C 1
ATOM 870 O O . ALA A 1 106 ? 13.712 -11.496 -38.598 1.00 64.31 106 ALA A O 1
ATOM 871 N N . SER A 1 107 ? 12.403 -11.039 -36.837 1.00 61.34 107 SER A N 1
ATOM 872 C CA . SER A 1 107 ? 11.804 -12.378 -36.723 1.00 61.34 107 SER A CA 1
ATOM 873 C C . SER A 1 107 ? 10.420 -12.506 -37.372 1.00 61.34 107 SER A C 1
ATOM 875 O O . SER A 1 107 ? 9.832 -13.585 -37.328 1.00 61.34 107 SER A O 1
ATOM 877 N N . GLY A 1 108 ? 9.891 -11.436 -37.983 1.00 56.09 108 GLY A N 1
ATOM 878 C CA . GLY A 1 108 ? 8.539 -11.424 -38.563 1.00 56.09 108 GLY A CA 1
ATOM 879 C C . GLY A 1 108 ? 7.430 -11.598 -37.517 1.00 56.09 108 GLY A C 1
ATOM 880 O O . GLY A 1 108 ? 6.335 -12.054 -37.840 1.00 56.09 108 GLY A O 1
ATOM 881 N N . PHE A 1 109 ? 7.737 -11.291 -36.256 1.00 54.56 109 PHE A N 1
ATOM 882 C CA . PHE A 1 109 ? 6.878 -11.542 -35.106 1.00 54.56 109 PHE A CA 1
ATOM 883 C C . PHE A 1 109 ? 5.771 -10.483 -34.989 1.00 54.56 109 PHE A C 1
ATOM 885 O O . PHE A 1 109 ? 5.982 -9.313 -35.302 1.00 54.56 109 PHE A O 1
ATOM 892 N N . ASP A 1 110 ? 4.600 -10.891 -34.492 1.00 62.69 110 ASP A N 1
ATOM 893 C CA . ASP A 1 110 ? 3.429 -10.026 -34.306 1.00 62.69 110 ASP A CA 1
ATOM 894 C C . ASP A 1 110 ? 3.705 -8.951 -33.232 1.00 62.69 110 ASP A C 1
ATOM 896 O O . ASP A 1 110 ? 3.781 -9.259 -32.039 1.00 62.69 110 ASP A O 1
ATOM 900 N N . GLU A 1 111 ? 3.844 -7.683 -33.641 1.00 60.09 111 GLU A N 1
ATOM 901 C CA . GLU A 1 111 ? 3.970 -6.518 -32.743 1.00 60.09 111 GLU A CA 1
ATOM 902 C C . GLU A 1 111 ? 2.792 -6.477 -31.749 1.00 60.09 111 GLU A C 1
ATOM 904 O O . GLU A 1 111 ? 2.992 -6.162 -30.577 1.00 60.09 111 GLU A O 1
ATOM 909 N N . ALA A 1 112 ? 1.606 -6.961 -32.147 1.00 61.31 112 ALA A N 1
ATOM 910 C CA . ALA A 1 112 ? 0.456 -7.099 -31.260 1.00 61.31 112 ALA A CA 1
ATOM 911 C C . ALA A 1 112 ? 0.607 -8.235 -30.232 1.00 61.31 112 ALA A C 1
ATOM 913 O O . ALA A 1 112 ? -0.067 -8.210 -29.208 1.00 61.31 112 ALA A O 1
ATOM 914 N N . ALA A 1 113 ? 1.479 -9.228 -30.436 1.00 61.66 113 ALA A N 1
ATOM 915 C CA . ALA A 1 113 ? 1.799 -10.237 -29.422 1.00 61.66 113 ALA A CA 1
ATOM 916 C C . ALA A 1 113 ? 2.763 -9.692 -28.360 1.00 61.66 113 ALA A C 1
ATOM 918 O O . ALA A 1 113 ? 2.583 -9.998 -27.179 1.00 61.66 113 ALA A O 1
ATOM 919 N N . LEU A 1 114 ? 3.734 -8.855 -28.753 1.00 60.91 114 LEU A N 1
ATOM 920 C CA . LEU A 1 114 ? 4.547 -8.102 -27.794 1.00 60.91 114 LEU A CA 1
ATOM 921 C C . LEU A 1 114 ? 3.661 -7.120 -27.031 1.00 60.91 114 LEU A C 1
ATOM 923 O O . LEU A 1 114 ? 3.720 -7.088 -25.806 1.00 60.91 114 LEU A O 1
ATOM 927 N N . ASP A 1 115 ? 2.815 -6.366 -27.731 1.00 60.34 115 ASP A N 1
ATOM 928 C CA . ASP A 1 115 ? 1.901 -5.450 -27.071 1.00 60.34 115 ASP A CA 1
ATOM 929 C C . ASP A 1 115 ? 0.904 -6.199 -26.188 1.00 60.34 115 ASP A C 1
ATOM 931 O O . ASP A 1 115 ? 0.791 -5.811 -25.045 1.00 60.34 115 ASP A O 1
ATOM 935 N N . ARG A 1 116 ? 0.316 -7.345 -26.560 1.00 61.66 116 ARG A N 1
ATOM 936 C CA . ARG A 1 116 ? -0.494 -8.175 -25.632 1.00 61.66 116 ARG A CA 1
ATOM 937 C C . ARG A 1 116 ? 0.294 -8.720 -24.434 1.00 61.66 116 ARG A C 1
ATOM 939 O O . ARG A 1 116 ? -0.272 -8.865 -23.356 1.00 61.66 116 ARG A O 1
ATOM 946 N N . ALA A 1 117 ? 1.585 -9.016 -24.591 1.00 58.81 117 ALA A N 1
ATOM 947 C CA . ALA A 1 117 ? 2.460 -9.371 -23.469 1.00 58.81 117 ALA A CA 1
ATOM 948 C C . ALA A 1 117 ? 2.808 -8.158 -22.576 1.00 58.81 117 ALA A C 1
ATOM 950 O O . ALA A 1 117 ? 3.358 -8.332 -21.485 1.00 58.81 117 ALA A O 1
ATOM 951 N N . ILE A 1 118 ? 2.501 -6.941 -23.044 1.00 58.00 118 ILE A N 1
ATOM 952 C CA . ILE A 1 118 ? 2.851 -5.647 -22.451 1.00 58.00 118 ILE A CA 1
ATOM 953 C C . ILE A 1 118 ? 1.596 -4.744 -22.141 1.00 58.00 118 ILE A C 1
ATOM 955 O O . ILE A 1 118 ? 1.725 -3.730 -21.448 1.00 58.00 118 ILE A O 1
ATOM 959 N N . GLU A 1 119 ? 0.368 -5.085 -22.564 1.00 54.34 119 GLU A N 1
ATOM 960 C CA . GLU A 1 119 ? -0.895 -4.290 -22.553 1.00 54.34 119 GLU A CA 1
ATOM 961 C C . GLU A 1 119 ? -1.957 -4.798 -21.549 1.00 54.34 119 GLU A C 1
ATOM 963 O O . GLU A 1 119 ? -2.022 -6.002 -21.309 1.00 54.34 119 GLU A O 1
ATOM 968 N N . PRO A 1 120 ? -2.921 -3.949 -21.109 1.00 52.75 120 PRO A N 1
ATOM 969 C CA . PRO A 1 120 ? -2.821 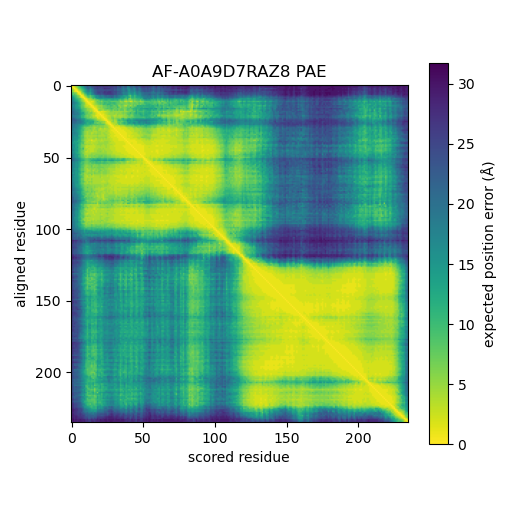-2.570 -20.637 1.00 52.75 120 PRO A CA 1
ATOM 970 C C . PRO A 1 120 ? -2.859 -2.562 -19.091 1.00 52.75 120 PRO A C 1
ATOM 972 O O . PRO A 1 120 ? -3.814 -2.978 -18.441 1.00 52.75 120 PRO A O 1
ATOM 975 N N . GLU A 1 121 ? -1.763 -2.106 -18.492 1.00 51.91 121 GLU A N 1
ATOM 976 C CA . GLU A 1 121 ? -1.407 -2.323 -17.082 1.00 51.91 121 GLU A CA 1
ATOM 977 C C . GLU A 1 121 ? -1.883 -1.199 -16.145 1.00 51.91 121 GLU A C 1
ATOM 979 O O . GLU A 1 121 ? -1.598 -1.275 -14.960 1.00 51.91 121 GLU A O 1
ATOM 984 N N . ASP A 1 122 ? -2.640 -0.192 -16.599 1.00 49.12 122 ASP A N 1
ATOM 985 C CA . ASP A 1 122 ? -3.276 0.740 -15.647 1.00 49.12 122 ASP A CA 1
ATOM 986 C C . ASP A 1 122 ? -4.244 -0.035 -14.738 1.00 49.12 122 ASP A C 1
ATOM 988 O O . ASP A 1 122 ? -4.199 0.104 -13.521 1.00 49.12 122 ASP A O 1
ATOM 992 N N . ALA A 1 123 ? -4.996 -0.990 -15.296 1.00 49.91 123 ALA A N 1
ATOM 993 C CA . ALA A 1 123 ? -5.835 -1.905 -14.523 1.00 49.91 123 ALA A CA 1
ATOM 994 C C . ALA A 1 123 ? -5.029 -2.867 -13.627 1.00 49.91 123 ALA A C 1
ATOM 996 O O . ALA A 1 123 ? -5.497 -3.233 -12.553 1.00 49.91 123 ALA A O 1
ATOM 997 N N . ILE A 1 124 ? -3.823 -3.284 -14.036 1.00 51.62 124 ILE A N 1
ATOM 998 C CA . ILE A 1 124 ? -2.989 -4.211 -13.249 1.00 51.62 124 ILE A CA 1
ATOM 999 C C . ILE A 1 124 ? -2.271 -3.462 -12.120 1.00 51.62 124 ILE A C 1
ATOM 1001 O O . ILE A 1 124 ? -2.246 -3.955 -10.999 1.00 51.62 124 ILE A O 1
ATOM 1005 N N . ALA A 1 125 ? -1.757 -2.256 -12.366 1.00 57.16 125 ALA A N 1
ATOM 1006 C CA . ALA A 1 125 ? -1.205 -1.388 -11.331 1.00 57.16 125 ALA A CA 1
ATOM 1007 C C . ALA A 1 125 ? -2.293 -0.977 -10.325 1.00 57.16 125 ALA A C 1
ATOM 1009 O O . ALA A 1 125 ? -2.072 -1.071 -9.119 1.00 57.16 125 ALA A O 1
ATOM 1010 N N . GLU A 1 126 ? -3.496 -0.619 -10.789 1.00 61.81 126 GLU A N 1
ATOM 1011 C CA . GLU A 1 126 ? -4.643 -0.379 -9.907 1.00 61.81 126 GLU A CA 1
ATOM 1012 C C . GLU A 1 126 ? -5.066 -1.631 -9.129 1.00 61.81 126 GLU A C 1
ATOM 1014 O O . GLU A 1 126 ? -5.391 -1.530 -7.943 1.00 61.81 126 GLU A O 1
ATOM 1019 N N . ALA A 1 127 ? -5.030 -2.813 -9.749 1.00 63.69 127 ALA A N 1
ATOM 1020 C CA . ALA A 1 127 ? -5.306 -4.076 -9.072 1.00 63.69 127 ALA A CA 1
ATOM 1021 C C . ALA A 1 127 ? -4.238 -4.408 -8.019 1.00 63.69 127 ALA A C 1
ATOM 1023 O O . ALA A 1 127 ? -4.595 -4.779 -6.903 1.00 63.69 127 ALA A O 1
ATOM 1024 N N . GLU A 1 128 ? -2.950 -4.206 -8.314 1.00 65.50 128 GLU A N 1
ATOM 1025 C CA . GLU A 1 128 ? -1.847 -4.385 -7.363 1.00 65.50 128 GLU A CA 1
ATOM 1026 C C . GLU A 1 128 ? -1.945 -3.391 -6.192 1.00 65.50 128 GLU A C 1
ATOM 1028 O O . GLU A 1 128 ? -1.677 -3.757 -5.042 1.00 65.50 128 GLU A O 1
ATOM 1033 N N . GLU A 1 129 ? -2.361 -2.145 -6.453 1.00 73.00 129 GLU A N 1
ATOM 1034 C CA . GLU A 1 129 ? -2.642 -1.142 -5.421 1.00 73.00 129 GLU A CA 1
ATOM 1035 C C . GLU A 1 129 ? -3.840 -1.532 -4.552 1.00 73.00 129 GLU A C 1
ATOM 1037 O O . GLU A 1 129 ? -3.769 -1.429 -3.324 1.00 73.00 129 GLU A O 1
ATOM 1042 N N . ALA A 1 130 ? -4.925 -2.005 -5.166 1.00 71.19 130 ALA A N 1
ATOM 1043 C CA . ALA A 1 130 ? -6.103 -2.470 -4.450 1.00 71.19 130 ALA A CA 1
ATOM 1044 C C . ALA A 1 130 ? -5.793 -3.725 -3.620 1.00 71.19 130 ALA A C 1
ATOM 1046 O O . ALA A 1 130 ? -6.222 -3.822 -2.474 1.00 71.19 130 ALA A O 1
ATOM 1047 N N . ASP A 1 131 ? -4.995 -4.653 -4.144 1.00 73.69 131 ASP A N 1
ATOM 1048 C CA . ASP A 1 131 ? -4.546 -5.842 -3.421 1.00 73.69 131 ASP A CA 1
ATOM 1049 C C . ASP A 1 131 ? -3.629 -5.495 -2.256 1.00 73.69 131 ASP A C 1
ATOM 1051 O O . ASP A 1 131 ? -3.774 -6.053 -1.169 1.00 73.69 131 ASP A O 1
ATOM 1055 N N . TRP A 1 132 ? -2.704 -4.553 -2.444 1.00 82.12 132 TRP A N 1
ATOM 1056 C CA . TRP A 1 132 ? -1.900 -4.037 -1.341 1.00 82.12 132 TRP A CA 1
ATOM 1057 C C . TRP A 1 132 ? -2.787 -3.407 -0.263 1.00 82.12 132 TRP A C 1
ATOM 1059 O O . TRP A 1 132 ? -2.661 -3.768 0.906 1.00 82.12 132 TRP A O 1
ATOM 1069 N N . ALA A 1 133 ? -3.734 -2.549 -0.648 1.00 83.06 133 ALA A N 1
ATOM 1070 C CA . ALA A 1 133 ? -4.662 -1.921 0.285 1.00 83.06 133 ALA A CA 1
ATOM 1071 C C . ALA A 1 133 ? -5.509 -2.953 1.052 1.00 83.06 133 ALA A C 1
ATOM 1073 O O . ALA A 1 133 ? -5.667 -2.851 2.270 1.00 83.06 133 ALA A O 1
ATOM 1074 N N . ARG A 1 134 ? -6.002 -3.990 0.360 1.00 81.69 134 ARG A N 1
ATOM 1075 C CA . ARG A 1 134 ? -6.734 -5.114 0.966 1.00 81.69 134 ARG A CA 1
ATOM 1076 C C . ARG A 1 134 ? -5.866 -5.912 1.929 1.00 81.69 134 ARG A C 1
ATOM 1078 O O . ARG A 1 134 ? -6.366 -6.282 2.985 1.00 81.69 134 ARG A O 1
ATOM 1085 N N . ARG A 1 135 ? -4.597 -6.174 1.598 1.00 82.12 135 ARG A N 1
ATOM 1086 C CA . ARG A 1 135 ? -3.664 -6.883 2.491 1.00 82.12 135 ARG A CA 1
ATOM 1087 C C . ARG A 1 135 ? -3.416 -6.096 3.773 1.00 82.12 135 ARG A C 1
ATOM 1089 O O . ARG A 1 135 ? -3.546 -6.683 4.841 1.00 82.12 135 ARG A O 1
ATOM 1096 N N . VAL A 1 136 ? -3.165 -4.788 3.666 1.00 85.19 136 VAL A N 1
ATOM 1097 C CA . VAL A 1 136 ? -2.992 -3.911 4.838 1.00 85.19 136 VAL A CA 1
ATOM 1098 C C . VAL A 1 136 ? -4.243 -3.923 5.716 1.00 85.19 136 VAL A C 1
ATOM 1100 O O . VAL A 1 136 ? -4.170 -4.135 6.923 1.00 85.19 136 VAL A O 1
ATOM 1103 N N . LEU A 1 137 ? -5.428 -3.769 5.118 1.00 88.19 137 LEU A N 1
ATOM 1104 C CA . LEU A 1 137 ? -6.673 -3.841 5.881 1.00 88.19 137 LEU A CA 1
ATOM 1105 C C . LEU A 1 137 ? -6.871 -5.223 6.523 1.00 88.19 137 LEU A C 1
ATOM 1107 O O . LEU A 1 137 ? -7.220 -5.309 7.696 1.00 88.19 137 LEU A O 1
ATOM 1111 N N . HIS A 1 138 ? -6.632 -6.302 5.776 1.00 86.69 138 HIS A N 1
ATOM 1112 C CA . HIS A 1 138 ? -6.794 -7.675 6.252 1.00 86.69 138 HIS A CA 1
ATOM 1113 C C . HIS A 1 138 ? -5.890 -7.976 7.451 1.00 86.69 138 HIS A C 1
ATOM 1115 O O . HIS A 1 138 ? -6.363 -8.490 8.466 1.00 86.69 138 HIS A O 1
ATOM 1121 N N . ASN A 1 139 ? -4.608 -7.630 7.355 1.00 84.12 139 ASN A N 1
ATOM 1122 C CA . ASN A 1 139 ? -3.632 -7.830 8.418 1.00 84.12 139 ASN A CA 1
ATOM 1123 C C . ASN A 1 139 ? -3.998 -7.013 9.665 1.00 84.12 139 ASN A C 1
ATOM 1125 O O . ASN A 1 139 ? -4.029 -7.563 10.770 1.00 84.12 139 ASN A O 1
ATOM 1129 N N . ALA A 1 140 ? -4.383 -5.746 9.491 1.00 91.31 140 ALA A N 1
ATOM 1130 C CA . ALA A 1 140 ? -4.846 -4.904 10.588 1.00 91.31 140 ALA A CA 1
ATOM 1131 C C . ALA A 1 140 ? -6.135 -5.436 11.246 1.00 91.31 140 ALA A C 1
ATOM 1133 O O . ALA A 1 140 ? -6.238 -5.439 12.473 1.00 91.31 140 ALA A O 1
ATOM 1134 N N . CYS A 1 141 ? -7.102 -5.943 10.472 1.00 93.62 141 CYS A N 1
ATOM 1135 C CA . CYS A 1 141 ? -8.318 -6.575 10.998 1.00 93.62 141 CYS A CA 1
ATOM 1136 C C . CYS A 1 141 ? -8.010 -7.871 11.761 1.00 93.62 141 CYS A C 1
ATOM 1138 O O . CYS A 1 141 ? -8.554 -8.092 12.843 1.00 93.62 141 CYS A O 1
ATOM 1140 N N . LYS A 1 142 ? -7.113 -8.714 11.236 1.00 93.62 142 LYS A N 1
ATOM 1141 C CA . LYS A 1 142 ? -6.664 -9.942 11.907 1.00 93.62 142 LYS A CA 1
ATOM 1142 C C . LYS A 1 142 ? -6.015 -9.627 13.254 1.00 93.62 142 LYS A C 1
ATOM 1144 O O . LYS A 1 142 ? -6.307 -10.278 14.256 1.00 93.62 142 LYS A O 1
ATOM 1149 N N . GLU A 1 143 ? -5.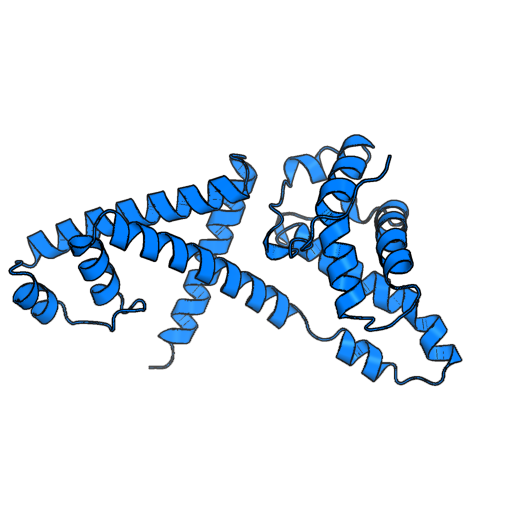170 -8.604 13.291 1.00 93.75 143 GLU A N 1
ATOM 1150 C CA . GLU A 1 143 ? -4.510 -8.170 14.518 1.00 93.75 143 GLU A CA 1
ATOM 1151 C C . GLU A 1 143 ? -5.484 -7.492 15.497 1.00 93.75 143 GLU A C 1
ATOM 1153 O O . GLU A 1 143 ? -5.381 -7.697 16.708 1.00 93.75 143 GLU A O 1
ATOM 1158 N N . LEU A 1 144 ? -6.486 -6.757 14.998 1.00 97.06 144 LEU A N 1
ATOM 1159 C CA . LEU A 1 144 ? -7.564 -6.210 15.821 1.00 97.06 144 LEU A CA 1
ATOM 1160 C C . LEU A 1 144 ? -8.344 -7.327 16.513 1.00 97.06 144 LEU A C 1
ATOM 1162 O O . LEU A 1 144 ? -8.530 -7.259 17.724 1.00 97.06 144 LEU A O 1
ATOM 1166 N N . LEU A 1 145 ? -8.753 -8.363 15.777 1.00 97.25 145 LEU A N 1
ATOM 1167 C CA . LEU A 1 145 ? -9.454 -9.516 16.348 1.00 97.25 145 LEU A CA 1
ATOM 1168 C C . LEU A 1 145 ? -8.593 -10.250 17.382 1.00 97.25 145 LEU A C 1
ATOM 1170 O O . LEU A 1 145 ? -9.117 -10.749 18.371 1.00 97.25 145 LEU A O 1
ATOM 1174 N N . ARG A 1 146 ? -7.267 -10.268 17.209 1.00 96.94 146 ARG A N 1
ATOM 1175 C CA . ARG A 1 146 ? -6.345 -10.844 18.196 1.00 96.94 146 ARG A CA 1
ATOM 1176 C C . ARG A 1 146 ? -6.263 -10.014 19.483 1.00 96.94 146 ARG A C 1
ATOM 1178 O O . ARG A 1 146 ? -6.207 -10.583 20.568 1.00 96.94 146 ARG A O 1
ATOM 1185 N N . GLN A 1 147 ? -6.223 -8.683 19.379 1.00 97.00 147 GLN A N 1
ATOM 1186 C CA . GLN A 1 147 ? -6.053 -7.786 20.535 1.00 97.00 147 GLN A CA 1
ATOM 1187 C C . GLN A 1 147 ? -7.370 -7.408 21.228 1.00 97.00 147 GLN A C 1
ATOM 1189 O O . GLN A 1 147 ? -7.390 -7.126 22.427 1.00 97.00 147 GLN A O 1
ATOM 1194 N N . LYS A 1 148 ? -8.462 -7.343 20.466 1.00 96.56 148 LYS A N 1
ATOM 1195 C CA . LYS A 1 148 ? -9.800 -6.913 20.882 1.00 96.56 148 LYS A CA 1
ATOM 1196 C C . LYS A 1 148 ? -10.857 -7.807 20.212 1.00 96.56 148 LYS A C 1
ATOM 1198 O O . LYS A 1 148 ? -11.586 -7.311 19.359 1.00 96.56 148 LYS A O 1
ATOM 1203 N N . PRO A 1 149 ? -10.969 -9.100 20.581 1.00 96.12 149 PRO A N 1
ATOM 1204 C CA . PRO A 1 149 ? -11.848 -10.044 19.884 1.00 96.12 149 PRO A CA 1
ATOM 1205 C C . PRO A 1 149 ? -13.296 -9.555 19.780 1.00 96.12 149 PRO A C 1
ATOM 1207 O O . PRO A 1 149 ? -13.816 -9.419 18.679 1.00 96.12 149 PRO A O 1
ATOM 1210 N N . ARG A 1 150 ? -13.898 -9.183 20.918 1.00 96.06 150 ARG A N 1
ATOM 1211 C CA . ARG A 1 150 ? -15.285 -8.702 20.992 1.00 96.06 150 ARG A CA 1
ATOM 1212 C C . ARG A 1 150 ? -15.499 -7.413 20.195 1.00 96.06 150 ARG A C 1
ATOM 1214 O O . ARG A 1 150 ? -16.314 -7.381 19.282 1.00 96.06 150 ARG A O 1
ATOM 1221 N N . ASP A 1 151 ? -14.780 -6.346 20.541 1.00 95.81 151 ASP A N 1
ATOM 1222 C CA . ASP A 1 151 ? -15.001 -5.028 19.928 1.00 95.81 151 ASP A CA 1
ATOM 1223 C C . ASP A 1 151 ? -14.610 -5.027 18.440 1.00 95.81 151 ASP A C 1
ATOM 1225 O O . ASP A 1 151 ? -15.222 -4.332 17.630 1.00 95.81 151 ASP A O 1
ATOM 1229 N N . GLY A 1 152 ? -13.599 -5.823 18.075 1.00 95.94 152 GLY A N 1
ATOM 1230 C CA . GLY A 1 152 ? -13.195 -6.056 16.695 1.00 95.94 152 GLY A CA 1
ATOM 1231 C C . GLY A 1 152 ? -14.280 -6.769 15.899 1.00 95.94 152 GLY A C 1
ATOM 1232 O O . GLY A 1 152 ? -14.636 -6.301 14.825 1.00 95.94 152 GLY A O 1
ATOM 1233 N N . GLU A 1 153 ? -14.859 -7.844 16.430 1.00 97.19 153 GLU A N 1
ATOM 1234 C CA . GLU A 1 153 ? -15.964 -8.551 15.781 1.00 97.19 153 GLU A CA 1
ATOM 1235 C C . GLU A 1 153 ? -17.199 -7.661 15.611 1.00 97.19 153 GLU A C 1
ATOM 1237 O O . GLU A 1 153 ? -17.734 -7.572 14.507 1.00 97.19 153 GLU A O 1
ATOM 1242 N N . ILE A 1 154 ? -17.587 -6.927 16.660 1.00 97.31 154 ILE A N 1
ATOM 1243 C CA . ILE A 1 154 ? -18.662 -5.926 16.606 1.00 97.31 154 ILE A CA 1
ATOM 1244 C C . ILE A 1 154 ? -18.418 -4.938 15.462 1.00 97.31 154 ILE A C 1
ATOM 1246 O O . ILE A 1 154 ? -19.320 -4.643 14.678 1.00 97.31 154 ILE A O 1
ATOM 1250 N N . LEU A 1 155 ? -17.191 -4.421 15.350 1.00 96.69 155 LEU A N 1
ATOM 1251 C CA . LEU A 1 155 ? -16.831 -3.477 14.301 1.00 96.69 155 LEU A CA 1
ATOM 1252 C C . LEU A 1 155 ? -16.950 -4.099 12.904 1.00 96.69 155 LEU A C 1
ATOM 1254 O O . LEU A 1 155 ? -17.508 -3.471 12.006 1.00 96.69 155 LEU A O 1
ATOM 1258 N N . LEU A 1 156 ? -16.413 -5.305 12.709 1.00 95.06 156 LEU A N 1
ATOM 1259 C CA . LEU A 1 156 ? -16.404 -5.957 11.400 1.00 95.06 156 LEU A CA 1
ATOM 1260 C C . LEU A 1 156 ? -17.808 -6.389 10.964 1.00 95.06 156 LEU A C 1
ATOM 1262 O O . LEU A 1 156 ? -18.149 -6.162 9.806 1.00 95.06 156 LEU A O 1
ATOM 1266 N N . ARG A 1 157 ? -18.642 -6.907 11.877 1.00 95.69 157 ARG A N 1
ATOM 1267 C CA . ARG A 1 157 ? -20.069 -7.180 11.625 1.00 95.69 157 ARG A CA 1
ATOM 1268 C C . ARG A 1 157 ? -20.831 -5.900 11.286 1.00 95.69 157 ARG A C 1
ATOM 1270 O O . ARG A 1 157 ? -21.558 -5.862 10.302 1.00 95.69 157 ARG A O 1
ATOM 1277 N N . TYR A 1 158 ? -20.590 -4.804 12.010 1.00 94.06 158 TYR A N 1
ATOM 1278 C CA . TYR A 1 158 ? -21.241 -3.523 11.712 1.00 94.06 158 TYR A CA 1
ATOM 1279 C C . TYR A 1 158 ? -20.946 -3.024 10.286 1.00 94.06 158 TYR A C 1
ATOM 1281 O O . TYR A 1 158 ? -21.819 -2.458 9.640 1.00 94.06 158 TYR A O 1
ATOM 1289 N N . TYR A 1 159 ? -19.728 -3.222 9.773 1.00 91.25 159 TYR A N 1
ATOM 1290 C CA . TYR A 1 159 ? -19.340 -2.771 8.427 1.00 91.25 159 TYR A CA 1
ATOM 1291 C C . TYR A 1 159 ? -19.415 -3.861 7.343 1.00 91.25 159 TYR A C 1
ATOM 1293 O O . TYR A 1 159 ? -19.092 -3.580 6.192 1.00 91.25 159 TYR A O 1
ATOM 1301 N N . GLY A 1 160 ? -19.807 -5.093 7.684 1.00 91.44 160 GLY A N 1
ATOM 1302 C CA . GLY A 1 160 ? -19.835 -6.219 6.743 1.00 91.44 160 GLY A CA 1
ATOM 1303 C C . GLY A 1 160 ? -18.461 -6.596 6.182 1.00 91.44 160 GLY A C 1
ATOM 1304 O O . GLY A 1 160 ? -18.327 -6.925 5.003 1.00 91.44 160 GLY A O 1
ATOM 1305 N N . ILE A 1 161 ? -17.418 -6.505 7.008 1.00 87.94 161 ILE A N 1
ATOM 1306 C CA . ILE A 1 161 ? -16.045 -6.812 6.605 1.00 87.94 161 ILE A CA 1
ATOM 1307 C C . ILE A 1 161 ? -15.748 -8.284 6.898 1.00 87.94 161 ILE A C 1
ATOM 1309 O O . ILE A 1 161 ? -15.837 -8.742 8.040 1.00 87.94 161 ILE A O 1
ATOM 1313 N N . LYS A 1 162 ? -15.307 -9.013 5.863 1.00 83.25 162 LYS A N 1
ATOM 1314 C CA . LYS A 1 162 ? -14.905 -10.422 5.979 1.00 83.25 162 LYS A CA 1
ATOM 1315 C C . LYS A 1 162 ? -13.915 -10.635 7.144 1.00 83.25 162 LYS A C 1
ATOM 1317 O O . LYS A 1 162 ? -12.991 -9.836 7.306 1.00 83.25 162 LYS A O 1
ATOM 1322 N N . PRO A 1 163 ? -14.054 -11.729 7.916 1.00 85.81 163 PRO A N 1
ATOM 1323 C CA . PRO A 1 163 ? -14.886 -12.905 7.633 1.00 85.81 163 PRO A CA 1
ATOM 1324 C C . PR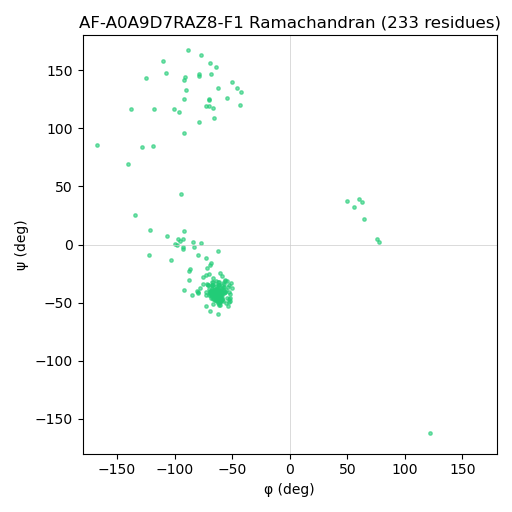O A 1 163 ? -16.368 -12.769 8.016 1.00 85.81 163 PRO A C 1
ATOM 1326 O O . PRO A 1 163 ? -17.130 -13.691 7.748 1.00 85.81 163 PRO A O 1
ATOM 1329 N N . PHE A 1 164 ? -16.786 -11.650 8.608 1.00 91.69 164 PHE A N 1
ATOM 1330 C CA . PHE A 1 164 ? -18.156 -11.464 9.071 1.00 91.69 164 PHE A CA 1
ATOM 1331 C C . PHE A 1 164 ? -19.044 -10.823 7.999 1.00 91.69 164 PHE A C 1
ATOM 1333 O O . PHE A 1 164 ? -18.594 -9.975 7.226 1.00 91.69 164 PHE A O 1
ATOM 1340 N N . ALA A 1 165 ? -20.310 -11.237 7.956 1.00 90.62 165 ALA A N 1
ATOM 1341 C CA . ALA A 1 165 ? -21.341 -10.555 7.182 1.00 90.62 165 ALA A CA 1
ATOM 1342 C C . ALA A 1 165 ? -21.800 -9.281 7.906 1.00 90.62 165 ALA A C 1
ATOM 1344 O O . ALA A 1 165 ? -21.540 -9.114 9.101 1.00 90.62 165 ALA A O 1
ATOM 1345 N N . HIS A 1 166 ? -22.473 -8.388 7.175 1.00 94.00 166 HIS A N 1
ATOM 1346 C CA . HIS A 1 166 ? -23.139 -7.258 7.810 1.00 94.00 166 HIS A CA 1
ATOM 1347 C C . HIS A 1 166 ? -24.231 -7.773 8.753 1.00 94.00 166 HIS A C 1
ATOM 1349 O O . HIS A 1 166 ? -24.972 -8.675 8.368 1.00 94.00 166 HIS A O 1
ATOM 1355 N N . ALA A 1 167 ? -24.300 -7.215 9.960 1.00 93.50 167 ALA A N 1
ATOM 1356 C CA . ALA A 1 167 ? -25.371 -7.467 10.916 1.00 93.50 167 ALA A CA 1
ATOM 1357 C C . ALA A 1 167 ? -26.004 -6.138 11.324 1.00 93.50 167 ALA A C 1
ATOM 1359 O O . ALA A 1 167 ? -25.303 -5.126 11.475 1.00 93.50 167 ALA A O 1
ATOM 1360 N N . GLU A 1 168 ? -27.317 -6.160 11.517 1.00 96.31 168 GLU A N 1
ATOM 1361 C CA . GLU A 1 168 ? -28.066 -4.977 11.912 1.00 96.31 168 GLU A CA 1
ATOM 1362 C C . GLU A 1 168 ? -27.727 -4.574 13.349 1.00 96.31 168 GLU A C 1
ATOM 1364 O O . GLU A 1 168 ? -27.294 -5.377 14.179 1.00 96.31 168 GLU A O 1
ATOM 1369 N N . VAL A 1 169 ? -27.929 -3.294 13.669 1.00 94.19 169 VAL A N 1
ATOM 1370 C CA . VAL A 1 169 ? -27.596 -2.765 15.002 1.00 94.19 169 VAL A CA 1
ATOM 1371 C C . VAL A 1 169 ? -28.296 -3.538 16.116 1.00 94.19 169 VAL A C 1
ATOM 1373 O O . VAL A 1 169 ? -27.674 -3.797 17.146 1.00 94.19 169 VAL A O 1
ATOM 1376 N N . ASP A 1 170 ? -29.560 -3.899 15.905 1.00 96.06 170 ASP A N 1
ATOM 1377 C CA . ASP A 1 170 ? -30.372 -4.587 16.907 1.00 96.06 170 ASP A CA 1
ATOM 1378 C C . ASP A 1 170 ? -29.875 -6.024 17.130 1.00 96.06 170 ASP A C 1
ATOM 1380 O O . ASP A 1 170 ? -29.689 -6.424 18.274 1.00 96.06 170 ASP A O 1
ATOM 1384 N N . GLU A 1 171 ? -29.494 -6.737 16.065 1.00 96.31 171 GLU A N 1
ATOM 1385 C CA . GLU A 1 171 ? -28.887 -8.075 16.156 1.00 96.31 171 GLU A CA 1
ATOM 1386 C C . GLU A 1 171 ? -27.574 -8.049 16.950 1.00 96.31 171 GLU A C 1
ATOM 1388 O O . GLU A 1 171 ? -27.349 -8.876 17.833 1.00 96.31 171 GLU A O 1
ATOM 1393 N N . ILE A 1 172 ? -26.710 -7.061 16.679 1.00 96.62 172 ILE A N 1
ATOM 1394 C CA . ILE A 1 172 ? -25.445 -6.900 17.409 1.00 96.62 172 ILE A CA 1
ATOM 1395 C C . ILE A 1 172 ? -25.715 -6.545 18.879 1.00 96.62 172 ILE A C 1
ATOM 1397 O O . ILE A 1 172 ? -25.005 -7.014 19.771 1.00 96.62 172 ILE A O 1
ATOM 1401 N N . CYS A 1 173 ? -26.712 -5.702 19.155 1.00 97.19 173 CYS A N 1
ATOM 1402 C CA . CYS A 1 173 ? -27.081 -5.345 20.523 1.00 97.19 173 CYS A CA 1
ATOM 1403 C C . CYS A 1 173 ? -27.571 -6.567 21.304 1.00 97.19 173 CYS A C 1
ATOM 1405 O O . CYS A 1 173 ? -27.084 -6.807 22.411 1.00 97.19 173 CYS A O 1
ATOM 1407 N N . ASP A 1 174 ? -28.454 -7.361 20.706 1.00 97.12 174 ASP A N 1
ATOM 1408 C CA . ASP A 1 174 ? -29.032 -8.545 21.331 1.00 97.12 174 ASP A CA 1
ATOM 1409 C C . ASP A 1 174 ? -27.973 -9.634 21.569 1.00 97.12 174 ASP A C 1
ATOM 1411 O O . ASP A 1 174 ? -27.852 -10.140 22.686 1.00 97.12 174 ASP A O 1
ATOM 1415 N N . GLU A 1 175 ? -27.137 -9.945 20.570 1.00 96.62 175 GLU A N 1
ATOM 1416 C CA . GLU A 1 175 ? -26.115 -11.000 20.675 1.00 96.62 175 GLU A CA 1
ATOM 1417 C C . GLU A 1 175 ? -25.017 -10.658 21.694 1.00 96.62 175 GLU A C 1
ATOM 1419 O O . GLU A 1 175 ? -24.565 -11.521 22.449 1.00 96.62 175 GLU A O 1
ATOM 1424 N N . PHE A 1 176 ? -24.591 -9.391 21.758 1.00 95.62 176 PHE A N 1
ATOM 1425 C CA . PHE A 1 176 ? -23.517 -8.958 22.659 1.00 95.62 176 PHE A CA 1
ATOM 1426 C C . PHE A 1 176 ? -24.011 -8.384 23.995 1.00 95.62 176 PHE A C 1
ATOM 1428 O O . 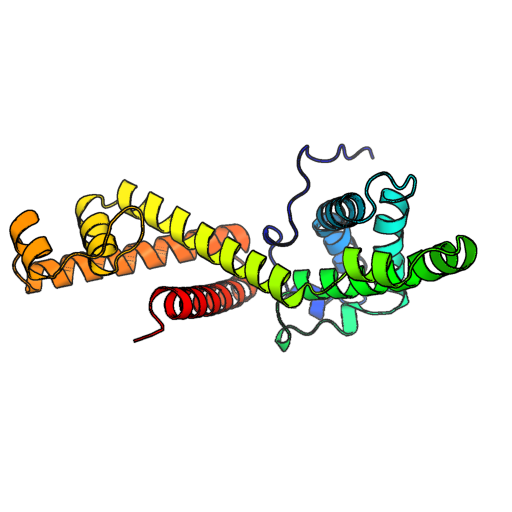PHE A 1 176 ? -23.174 -7.930 24.793 1.00 95.62 176 PHE A O 1
ATOM 1435 N N . GLY A 1 177 ? -25.328 -8.377 24.241 1.00 96.25 177 GLY A N 1
ATOM 1436 C CA . GLY A 1 177 ? -25.950 -7.822 25.447 1.00 96.25 177 GLY A CA 1
ATOM 1437 C C . GLY A 1 177 ? -25.663 -6.328 25.635 1.00 96.25 177 GLY A C 1
ATOM 1438 O O . GLY A 1 177 ? -25.354 -5.879 26.741 1.00 96.25 177 GLY A O 1
ATOM 1439 N N . LEU A 1 178 ? -25.670 -5.566 24.542 1.00 95.94 178 LEU A N 1
ATOM 1440 C CA . LEU A 1 178 ? -25.325 -4.148 24.501 1.00 95.94 178 LEU A CA 1
ATOM 1441 C C . LEU A 1 178 ? -26.565 -3.283 24.289 1.00 95.94 178 LEU A C 1
ATOM 1443 O O . LEU A 1 178 ? -27.476 -3.636 23.556 1.00 95.94 178 LEU A O 1
ATOM 1447 N N . ASN A 1 179 ? -26.558 -2.085 24.869 1.00 96.75 179 ASN A N 1
ATOM 1448 C CA . ASN A 1 179 ? -27.421 -1.008 24.386 1.00 96.75 179 ASN A CA 1
ATOM 1449 C C . ASN A 1 179 ? -26.703 -0.212 23.279 1.00 96.75 179 ASN A C 1
ATOM 1451 O O . ASN A 1 179 ? -25.482 -0.311 23.121 1.00 96.75 179 ASN A O 1
ATOM 1455 N N . ARG A 1 180 ? -27.442 0.640 22.555 1.00 94.94 180 ARG A N 1
ATOM 1456 C CA . ARG A 1 180 ? -26.890 1.443 21.445 1.00 94.94 180 ARG A CA 1
ATOM 1457 C C . ARG A 1 180 ? -25.679 2.299 21.843 1.00 94.94 180 ARG A C 1
ATOM 1459 O O . ARG A 1 180 ? -24.712 2.367 21.095 1.00 94.94 180 ARG A O 1
ATOM 1466 N N . ASN A 1 181 ? -25.685 2.899 23.035 1.00 96.19 181 ASN A N 1
ATOM 1467 C CA . ASN A 1 181 ? -24.561 3.719 23.504 1.00 96.19 181 ASN A CA 1
ATOM 1468 C C . ASN A 1 181 ? -23.299 2.870 23.748 1.00 96.19 181 ASN A C 1
ATOM 1470 O O . ASN A 1 181 ? -22.196 3.238 23.354 1.00 96.19 181 ASN A O 1
ATOM 1474 N N . ALA A 1 182 ? -23.456 1.699 24.364 1.00 96.06 182 ALA A N 1
ATOM 1475 C CA . ALA A 1 182 ? -22.352 0.779 24.605 1.00 96.06 182 ALA A CA 1
ATOM 1476 C C . ALA A 1 182 ? -21.808 0.182 23.291 1.00 96.06 182 ALA A C 1
ATOM 1478 O O . ALA A 1 182 ? -20.593 0.035 23.141 1.00 96.06 182 ALA A O 1
ATOM 1479 N N . LEU A 1 183 ? -22.679 -0.072 22.306 1.00 96.00 183 LEU A N 1
ATOM 1480 C CA . LEU A 1 183 ? -22.275 -0.412 20.940 1.00 96.00 183 LEU A CA 1
ATOM 1481 C C . LEU A 1 183 ? -21.434 0.707 20.306 1.00 96.00 183 LEU A C 1
ATOM 1483 O O . LEU A 1 183 ? -20.367 0.441 19.753 1.00 96.00 183 LEU A O 1
ATOM 1487 N N . ASP A 1 184 ? -21.874 1.961 20.398 1.00 94.50 184 ASP A N 1
ATOM 1488 C CA . ASP A 1 184 ? -21.148 3.109 19.843 1.00 94.50 184 ASP A CA 1
ATOM 1489 C C . ASP A 1 184 ? -19.754 3.268 20.450 1.00 94.50 184 ASP A C 1
ATOM 1491 O O . ASP A 1 184 ? -18.783 3.500 19.720 1.00 94.50 184 ASP A O 1
ATOM 1495 N N . GLN A 1 185 ? -19.636 3.070 21.763 1.00 96.50 185 GLN A N 1
ATOM 1496 C CA . GLN A 1 185 ? -18.357 3.084 22.470 1.00 96.50 185 GLN A CA 1
ATOM 1497 C C . GLN A 1 185 ? -17.436 1.947 22.011 1.00 96.50 185 GLN A C 1
ATOM 1499 O O . GLN A 1 185 ? -16.270 2.205 21.697 1.00 96.50 185 GLN A O 1
ATOM 1504 N N . ALA A 1 186 ? -17.953 0.718 21.902 1.00 95.62 186 ALA A N 1
ATOM 1505 C CA . ALA A 1 186 ? -17.189 -0.432 21.416 1.00 95.62 186 ALA A CA 1
ATOM 1506 C C . ALA A 1 186 ? -16.680 -0.197 19.984 1.00 95.62 186 ALA A C 1
ATOM 1508 O O . ALA A 1 186 ? -15.486 -0.334 19.708 1.00 95.62 186 ALA A O 1
ATOM 1509 N N . ARG A 1 187 ? -17.554 0.273 19.081 1.00 96.25 187 ARG A N 1
ATOM 1510 C CA . ARG A 1 187 ? -17.179 0.613 17.699 1.00 96.25 187 ARG A CA 1
ATOM 1511 C C . ARG A 1 187 ? -16.150 1.733 17.649 1.00 96.25 187 ARG A C 1
ATOM 1513 O O . ARG A 1 187 ? -15.216 1.671 16.854 1.00 96.25 187 ARG A O 1
ATOM 1520 N N . PHE A 1 188 ? -16.300 2.772 18.469 1.00 93.81 188 PHE A N 1
ATOM 1521 C CA . PHE A 1 188 ? -15.339 3.870 18.522 1.00 93.81 188 PHE A CA 1
ATOM 1522 C C . PHE A 1 188 ? -13.952 3.388 18.962 1.00 93.81 188 PHE A C 1
ATOM 1524 O O . PHE A 1 188 ? -12.964 3.672 18.279 1.00 93.81 188 PHE A O 1
ATOM 1531 N N . ALA A 1 189 ? -13.879 2.614 20.046 1.00 93.38 189 ALA A N 1
ATOM 1532 C CA . ALA A 1 189 ? -12.627 2.057 20.545 1.00 93.38 189 ALA A CA 1
ATOM 1533 C C . ALA A 1 189 ? -11.966 1.125 19.514 1.00 93.38 189 ALA A C 1
ATOM 1535 O O . ALA A 1 189 ? -10.769 1.253 19.243 1.00 93.38 189 ALA A O 1
ATOM 1536 N N . ALA A 1 190 ? -12.751 0.252 18.876 1.00 95.62 190 ALA A N 1
ATOM 1537 C CA . ALA A 1 190 ? -12.272 -0.643 17.830 1.00 95.62 190 ALA A CA 1
ATOM 1538 C C . ALA A 1 190 ? -11.778 0.115 16.589 1.00 95.62 190 ALA A C 1
ATOM 1540 O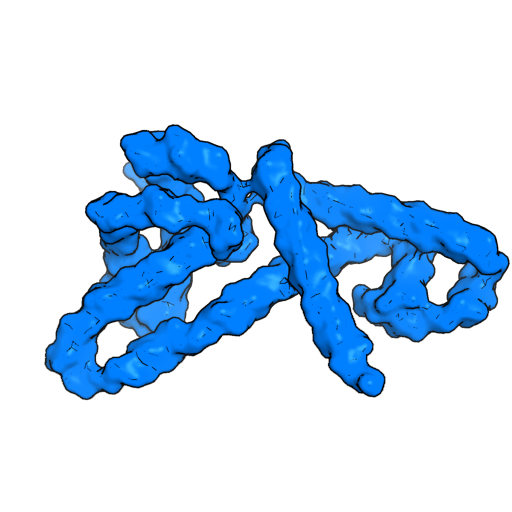 O . ALA A 1 190 ? -10.702 -0.196 16.085 1.00 95.62 190 ALA A O 1
ATOM 1541 N N . ARG A 1 191 ? -12.496 1.151 16.121 1.00 96.00 191 ARG A N 1
ATOM 1542 C CA . ARG A 1 191 ? -12.056 1.997 14.990 1.00 96.00 191 ARG A CA 1
ATOM 1543 C C . ARG A 1 191 ? -10.737 2.692 15.286 1.00 96.00 191 ARG A C 1
ATOM 1545 O O . ARG A 1 191 ? -9.851 2.704 14.434 1.00 96.00 191 ARG A O 1
ATOM 1552 N N . LYS A 1 192 ? -10.602 3.259 16.488 1.00 95.62 192 LYS A N 1
ATOM 1553 C CA . LYS A 1 192 ? -9.354 3.892 16.922 1.00 95.62 192 LYS A CA 1
ATOM 1554 C C . LYS A 1 192 ? -8.210 2.880 16.889 1.00 95.62 192 LYS A C 1
ATOM 1556 O O . LYS A 1 192 ? -7.162 3.169 16.319 1.00 95.62 192 LYS A O 1
ATOM 1561 N N . LYS A 1 193 ? -8.437 1.674 17.418 1.00 96.62 193 LYS A N 1
ATOM 1562 C CA . LYS A 1 193 ? -7.409 0.634 17.438 1.00 96.62 193 LYS A CA 1
ATOM 1563 C C . LYS A 1 193 ? -7.052 0.118 16.046 1.00 96.62 193 LYS A C 1
ATOM 1565 O O . LYS A 1 193 ? -5.875 -0.050 15.746 1.00 96.62 193 LYS A O 1
ATOM 1570 N N . LEU A 1 194 ? -8.044 -0.091 15.184 1.00 94.12 194 LEU A N 1
ATOM 1571 C CA . LEU A 1 194 ? -7.828 -0.496 13.797 1.00 94.12 194 LEU A CA 1
ATOM 1572 C C . LEU A 1 194 ? -6.965 0.526 13.058 1.00 94.12 194 LEU A C 1
ATOM 1574 O O . LEU A 1 194 ? -6.022 0.148 12.372 1.00 94.12 194 LEU A O 1
ATOM 1578 N N . ARG A 1 195 ? -7.245 1.820 13.247 1.00 94.19 195 ARG A N 1
ATOM 1579 C CA . ARG A 1 195 ? -6.432 2.891 12.671 1.00 94.19 195 ARG A CA 1
ATOM 1580 C C . ARG A 1 195 ? -4.977 2.803 13.126 1.00 94.19 195 ARG A C 1
ATOM 1582 O O . ARG A 1 195 ? -4.098 2.834 12.278 1.00 94.19 195 ARG A O 1
ATOM 1589 N N . GLU A 1 196 ? -4.718 2.645 14.423 1.00 94.38 196 GLU A N 1
ATOM 1590 C CA . GLU A 1 196 ? -3.349 2.481 14.944 1.00 94.38 196 GLU A CA 1
ATOM 1591 C C . GLU A 1 196 ? -2.619 1.288 14.304 1.00 94.38 196 GLU A C 1
ATOM 1593 O O . GLU A 1 196 ? -1.431 1.378 14.003 1.00 94.38 196 GLU A O 1
ATOM 1598 N N . LEU A 1 197 ? -3.321 0.171 14.086 1.00 92.31 197 LEU A N 1
ATOM 1599 C CA . LEU A 1 197 ? -2.756 -1.032 13.466 1.00 92.31 197 LEU A CA 1
ATOM 1600 C C . LEU A 1 197 ? -2.435 -0.823 11.984 1.00 92.31 197 LEU A C 1
ATOM 1602 O O . LEU A 1 197 ? -1.355 -1.205 11.541 1.00 92.31 197 LEU A O 1
ATOM 1606 N N . ILE A 1 198 ? -3.325 -0.156 11.248 1.00 90.62 198 ILE A N 1
ATOM 1607 C CA . ILE A 1 198 ? -3.076 0.242 9.859 1.00 90.62 198 ILE A CA 1
ATOM 1608 C C . ILE A 1 198 ? -1.869 1.182 9.788 1.00 90.62 198 ILE A C 1
ATOM 1610 O O . ILE A 1 198 ? -0.966 0.980 8.980 1.00 90.62 198 ILE A O 1
ATOM 1614 N N . GLU A 1 199 ? -1.832 2.210 10.640 1.00 90.06 199 GLU A N 1
ATOM 1615 C CA . GLU A 1 199 ? -0.715 3.154 10.681 1.00 90.06 199 GLU A CA 1
ATOM 1616 C C . GLU A 1 199 ? 0.603 2.439 10.993 1.00 90.06 199 GLU A C 1
ATOM 1618 O O . GLU A 1 199 ? 1.623 2.747 10.381 1.00 90.06 199 GLU A O 1
ATOM 1623 N N . LYS A 1 200 ? 0.592 1.458 11.902 1.00 86.12 200 LYS A N 1
ATOM 1624 C CA . LYS A 1 200 ? 1.764 0.639 12.215 1.00 86.12 200 LYS A CA 1
ATOM 1625 C C . LYS A 1 200 ? 2.263 -0.132 10.990 1.00 86.12 200 LYS A C 1
ATOM 1627 O O . LYS A 1 200 ? 3.448 -0.056 10.688 1.00 86.12 200 LYS A O 1
ATOM 1632 N N . GLU A 1 201 ? 1.379 -0.826 10.280 1.00 82.50 201 GLU A N 1
ATOM 1633 C CA . GLU A 1 201 ? 1.751 -1.624 9.106 1.00 82.50 201 GLU A CA 1
ATOM 1634 C C . GLU A 1 201 ? 2.331 -0.757 7.979 1.00 82.50 201 GLU A C 1
ATOM 1636 O O . GLU A 1 201 ? 3.365 -1.090 7.403 1.00 82.50 201 GLU A O 1
ATOM 1641 N N . VAL A 1 202 ? 1.736 0.414 7.730 1.00 82.69 202 VAL A N 1
ATOM 1642 C CA . VAL A 1 202 ? 2.269 1.374 6.750 1.00 82.69 202 VAL A CA 1
ATOM 1643 C C . VAL A 1 202 ? 3.603 1.974 7.217 1.00 82.69 202 VAL A C 1
ATOM 1645 O O . VAL A 1 202 ? 4.497 2.209 6.413 1.00 82.69 202 VAL A O 1
ATOM 1648 N N . ARG A 1 203 ? 3.804 2.210 8.519 1.00 79.88 203 ARG A N 1
ATOM 1649 C CA . ARG A 1 203 ? 5.103 2.689 9.034 1.00 79.88 203 ARG A CA 1
ATOM 1650 C C . ARG A 1 203 ? 6.210 1.650 8.907 1.00 79.88 203 ARG A C 1
ATOM 1652 O O . ARG A 1 203 ? 7.364 2.024 8.689 1.00 79.88 203 ARG A O 1
ATOM 1659 N N . GLU A 1 204 ? 5.874 0.372 9.064 1.00 71.06 204 GLU A N 1
ATOM 1660 C CA . GLU A 1 204 ? 6.810 -0.735 8.867 1.00 71.06 204 GLU A CA 1
ATOM 1661 C C . GLU A 1 204 ? 7.265 -0.805 7.409 1.00 71.06 204 GLU A C 1
ATOM 1663 O O . GLU A 1 204 ? 8.463 -0.947 7.159 1.00 71.06 204 GLU A O 1
ATOM 1668 N N . THR A 1 205 ? 6.355 -0.601 6.447 1.00 63.66 205 THR A N 1
ATOM 1669 C CA . THR A 1 205 ? 6.748 -0.487 5.039 1.00 63.66 205 THR A CA 1
ATOM 1670 C C . THR A 1 205 ? 7.574 0.772 4.817 1.00 63.66 205 THR A C 1
ATOM 1672 O O . THR A 1 205 ? 8.657 0.691 4.256 1.00 63.66 205 THR A O 1
ATOM 1675 N N . THR A 1 206 ? 7.197 1.937 5.331 1.00 67.62 206 THR A N 1
ATOM 1676 C CA . THR A 1 206 ? 7.943 3.178 5.046 1.00 67.62 206 THR A CA 1
ATOM 1677 C C . THR A 1 206 ? 9.247 3.347 5.830 1.00 67.62 206 THR A C 1
ATOM 1679 O O . THR A 1 206 ? 9.965 4.333 5.636 1.00 67.62 206 THR A O 1
ATOM 1682 N N . ASN A 1 207 ? 9.624 2.374 6.669 1.00 68.06 207 ASN A N 1
ATOM 1683 C CA . ASN A 1 207 ? 10.800 2.451 7.540 1.00 68.06 207 ASN A CA 1
ATOM 1684 C C . ASN A 1 207 ? 10.767 3.700 8.453 1.00 68.06 207 ASN A C 1
ATOM 1686 O O . ASN A 1 207 ? 11.811 4.275 8.763 1.00 68.06 207 ASN A O 1
ATOM 1690 N N . GLY A 1 208 ? 9.568 4.135 8.855 1.00 63.19 208 GLY A N 1
ATOM 1691 C CA . GLY A 1 208 ? 9.361 5.281 9.746 1.00 63.19 208 GLY A CA 1
ATOM 1692 C C . GLY A 1 208 ? 9.534 6.667 9.113 1.00 63.19 208 GLY A C 1
ATOM 1693 O O . GLY A 1 208 ? 9.438 7.656 9.836 1.00 63.19 208 GLY A O 1
ATOM 1694 N N . ASP A 1 209 ? 9.754 6.758 7.800 1.00 71.25 209 ASP A N 1
ATOM 1695 C CA . ASP A 1 209 ? 9.845 8.033 7.080 1.00 71.25 209 ASP A CA 1
ATOM 1696 C C . ASP A 1 209 ? 8.477 8.758 7.083 1.00 71.25 209 ASP A C 1
ATOM 1698 O O . ASP A 1 209 ? 7.503 8.202 6.557 1.00 71.25 209 ASP A O 1
ATOM 1702 N N . PRO A 1 210 ? 8.359 9.962 7.689 1.00 72.25 210 PRO A N 1
ATOM 1703 C CA . PRO A 1 210 ? 7.086 10.674 7.808 1.00 72.25 210 PRO A CA 1
ATOM 1704 C C . PRO A 1 210 ? 6.455 11.067 6.470 1.00 72.25 210 PRO A C 1
ATOM 1706 O O . PRO A 1 210 ? 5.229 11.048 6.356 1.00 72.25 210 PRO A O 1
ATOM 1709 N N . GLU A 1 211 ? 7.269 11.409 5.470 1.00 69.00 211 GLU A N 1
ATOM 1710 C CA . GLU A 1 211 ? 6.790 11.836 4.151 1.00 69.00 211 GLU A CA 1
ATOM 1711 C C . GLU A 1 211 ? 6.238 10.631 3.385 1.00 69.00 211 GLU A C 1
ATOM 1713 O O . GLU A 1 211 ? 5.061 10.604 3.020 1.00 69.00 211 GLU A O 1
ATOM 1718 N N . ALA A 1 212 ? 7.040 9.568 3.282 1.00 64.50 212 ALA A N 1
ATOM 1719 C CA . ALA A 1 212 ? 6.612 8.309 2.678 1.00 64.50 212 ALA A CA 1
ATOM 1720 C C . ALA A 1 212 ? 5.381 7.713 3.387 1.00 64.50 212 ALA A C 1
ATOM 1722 O O . ALA A 1 212 ? 4.504 7.139 2.740 1.00 64.50 212 ALA A O 1
ATOM 1723 N N . PHE A 1 213 ? 5.287 7.857 4.715 1.00 78.31 213 PHE A N 1
ATOM 1724 C CA . PHE A 1 213 ? 4.113 7.436 5.482 1.00 78.31 213 PHE A CA 1
ATOM 1725 C C . PHE A 1 213 ? 2.850 8.194 5.071 1.00 78.31 213 PHE A C 1
ATOM 1727 O O . PHE A 1 213 ? 1.829 7.559 4.809 1.00 78.31 213 PHE A O 1
ATOM 1734 N N . ALA A 1 214 ? 2.902 9.528 5.019 1.00 74.44 214 ALA A N 1
ATOM 1735 C CA . ALA A 1 214 ? 1.738 10.341 4.675 1.00 74.44 214 ALA A CA 1
ATOM 1736 C C . ALA A 1 214 ? 1.197 9.983 3.281 1.00 74.44 214 ALA A C 1
ATOM 1738 O O . ALA A 1 214 ? -0.014 9.845 3.094 1.00 74.44 214 ALA A O 1
ATOM 1739 N N . GLU A 1 215 ? 2.099 9.756 2.328 1.00 69.25 215 GLU A N 1
ATOM 1740 C CA . GLU A 1 215 ? 1.767 9.357 0.963 1.00 69.25 215 GLU A CA 1
ATOM 1741 C C . GLU A 1 215 ? 1.152 7.955 0.883 1.00 69.25 215 GLU A C 1
ATOM 1743 O O . GLU A 1 215 ? 0.083 7.778 0.290 1.00 69.25 215 GLU A O 1
ATOM 1748 N N . GLU A 1 216 ? 1.794 6.943 1.484 1.00 76.56 216 GLU A N 1
ATOM 1749 C CA . GLU A 1 216 ? 1.263 5.576 1.471 1.00 76.56 216 GLU A CA 1
ATOM 1750 C C . GLU A 1 216 ? -0.095 5.516 2.178 1.00 76.56 216 GLU A C 1
ATOM 1752 O O . GLU A 1 216 ? -1.026 4.881 1.679 1.00 76.56 216 GLU A O 1
ATOM 1757 N N . PHE A 1 217 ? -0.261 6.247 3.279 1.00 83.88 217 PHE A N 1
ATOM 1758 C CA . PHE A 1 217 ? -1.526 6.302 3.999 1.00 83.88 217 PHE A CA 1
ATOM 1759 C C . PHE A 1 217 ? -2.643 6.979 3.180 1.00 83.88 217 PHE A C 1
ATOM 1761 O O . PHE A 1 217 ? -3.784 6.507 3.181 1.00 83.88 217 PHE A O 1
ATOM 1768 N N . ALA A 1 218 ? -2.334 8.045 2.431 1.00 80.31 218 ALA A N 1
ATOM 1769 C CA . ALA A 1 218 ? -3.295 8.699 1.541 1.00 80.31 218 ALA A CA 1
ATOM 1770 C C . ALA A 1 218 ? -3.750 7.775 0.397 1.00 80.31 218 ALA A C 1
ATOM 1772 O O . ALA A 1 218 ? -4.950 7.688 0.107 1.00 80.31 218 ALA A O 1
ATOM 1773 N N . LEU A 1 219 ? -2.813 7.038 -0.209 1.00 76.06 219 LEU A N 1
ATOM 1774 C CA . LEU A 1 219 ? -3.107 6.074 -1.271 1.00 76.06 219 LEU A CA 1
ATOM 1775 C C . LEU A 1 219 ? -3.941 4.895 -0.763 1.00 76.06 219 LEU A C 1
ATOM 1777 O O . LEU A 1 219 ? -4.921 4.511 -1.405 1.00 76.06 219 LEU A O 1
ATOM 1781 N N . LEU A 1 220 ? -3.590 4.348 0.405 1.00 83.38 220 LEU A N 1
ATOM 1782 C CA . LEU A 1 220 ? -4.371 3.304 1.067 1.00 83.38 220 LEU A CA 1
ATOM 1783 C C . LEU A 1 220 ? -5.828 3.745 1.213 1.00 83.38 220 LEU A C 1
ATOM 1785 O O . LEU A 1 220 ? -6.748 3.031 0.811 1.00 83.38 220 LEU A O 1
ATOM 1789 N N . ALA A 1 221 ? -6.036 4.954 1.737 1.00 83.12 221 ALA A N 1
ATOM 1790 C CA . ALA A 1 221 ? -7.367 5.505 1.925 1.00 83.12 221 ALA A CA 1
ATOM 1791 C C . ALA A 1 221 ? -8.116 5.671 0.590 1.00 83.12 221 ALA A C 1
ATOM 1793 O O . ALA A 1 221 ? -9.310 5.382 0.523 1.00 83.12 221 ALA A O 1
ATOM 1794 N N . ALA A 1 222 ? -7.435 6.098 -0.480 1.00 80.38 222 ALA A N 1
ATOM 1795 C CA . ALA A 1 222 ? -8.031 6.201 -1.811 1.00 80.38 222 ALA A CA 1
ATOM 1796 C C . ALA A 1 222 ? -8.491 4.835 -2.347 1.00 80.38 222 ALA A C 1
ATOM 1798 O O . ALA A 1 222 ? -9.636 4.701 -2.774 1.00 80.38 222 ALA A O 1
ATOM 1799 N N . ARG A 1 223 ? -7.652 3.798 -2.254 1.00 82.12 223 ARG A N 1
ATOM 1800 C CA . ARG A 1 223 ? -7.956 2.471 -2.818 1.00 82.12 223 ARG A CA 1
ATOM 1801 C C . ARG A 1 223 ? -8.971 1.676 -2.015 1.00 82.12 223 ARG A C 1
ATOM 1803 O O . ARG A 1 223 ? -9.798 0.980 -2.608 1.00 82.12 223 ARG A O 1
ATOM 1810 N N . LEU A 1 224 ? -8.980 1.824 -0.691 1.00 80.12 224 LEU A N 1
ATOM 1811 C CA . LEU A 1 224 ? -10.041 1.256 0.140 1.00 80.12 224 LEU A CA 1
ATOM 1812 C C . LEU A 1 224 ? -11.400 1.897 -0.173 1.00 80.12 224 LEU A C 1
ATOM 1814 O O . LEU A 1 224 ? -12.390 1.175 -0.269 1.00 80.12 224 LEU A O 1
ATOM 1818 N N . ARG A 1 225 ? -11.458 3.215 -0.421 1.00 75.69 225 ARG A N 1
ATOM 1819 C CA . ARG A 1 225 ? -12.702 3.891 -0.837 1.00 75.69 225 ARG A CA 1
ATOM 1820 C C . ARG A 1 225 ? -13.210 3.397 -2.190 1.00 75.69 225 ARG A C 1
ATOM 1822 O O . ARG A 1 225 ? -14.385 3.057 -2.290 1.00 75.69 225 ARG A O 1
ATOM 1829 N N . SER A 1 226 ? -12.341 3.299 -3.197 1.00 64.81 226 SER A N 1
ATOM 1830 C CA . SER A 1 226 ? -12.730 2.802 -4.527 1.00 64.81 226 SER A CA 1
ATOM 1831 C C . SER A 1 226 ? -13.188 1.340 -4.492 1.00 64.81 226 SER A C 1
ATOM 1833 O O . SER A 1 226 ? -14.135 0.971 -5.178 1.00 64.81 226 SER A O 1
ATOM 1835 N N . THR A 1 227 ? -12.571 0.511 -3.644 1.00 60.56 227 THR A N 1
ATOM 1836 C CA . THR A 1 227 ? -12.975 -0.894 -3.463 1.00 60.56 227 THR A CA 1
ATOM 1837 C C 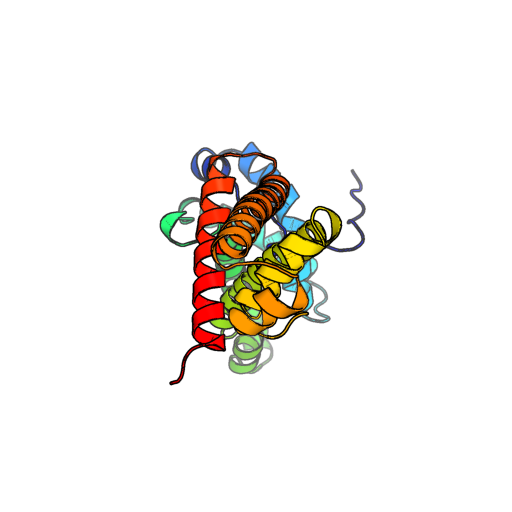. THR A 1 227 ? -14.325 -1.010 -2.750 1.00 60.56 227 THR A C 1
ATOM 1839 O O . THR A 1 227 ? -15.137 -1.858 -3.112 1.00 60.56 227 THR A O 1
ATOM 1842 N N . ASN A 1 228 ? -14.593 -0.146 -1.765 1.00 55.28 228 ASN A N 1
ATOM 1843 C CA . ASN A 1 228 ? -15.876 -0.118 -1.065 1.00 55.28 228 ASN A CA 1
ATOM 1844 C C . ASN A 1 228 ? -17.009 0.359 -1.987 1.00 55.28 228 ASN A C 1
ATOM 1846 O O . ASN A 1 228 ? -18.085 -0.224 -1.989 1.00 55.28 228 ASN A O 1
ATOM 1850 N N . ALA A 1 229 ? -16.748 1.362 -2.830 1.00 45.34 229 ALA A N 1
ATOM 1851 C CA . ALA A 1 229 ? -17.696 1.810 -3.849 1.00 45.34 229 ALA A CA 1
ATOM 1852 C C . ALA A 1 229 ? -18.028 0.704 -4.869 1.00 45.34 229 ALA A C 1
ATOM 1854 O O . ALA A 1 229 ? -19.171 0.599 -5.290 1.00 45.34 229 ALA A O 1
ATOM 1855 N N . ALA A 1 230 ? -17.069 -0.160 -5.218 1.00 35.62 230 ALA A N 1
ATOM 1856 C CA . ALA A 1 230 ? -17.308 -1.301 -6.105 1.00 35.62 230 ALA A CA 1
ATOM 1857 C C . ALA A 1 230 ? -18.052 -2.474 -5.430 1.00 35.62 230 ALA A C 1
ATOM 1859 O O . ALA A 1 230 ? -18.744 -3.221 -6.114 1.00 35.62 230 ALA A O 1
ATOM 1860 N N . MET A 1 231 ? -17.925 -2.652 -4.107 1.00 34.50 231 MET A N 1
ATOM 1861 C CA . MET A 1 231 ? -18.644 -3.702 -3.362 1.00 34.50 231 MET A CA 1
ATOM 1862 C C . MET A 1 231 ? -20.042 -3.282 -2.884 1.00 34.50 231 MET A C 1
ATOM 1864 O O . MET A 1 231 ? -20.878 -4.150 -2.662 1.00 34.50 231 MET A O 1
ATOM 1868 N N . PHE A 1 232 ? -20.306 -1.979 -2.753 1.00 34.53 232 PHE A N 1
ATOM 1869 C CA . PHE A 1 232 ? -21.581 -1.436 -2.260 1.00 34.53 232 PHE A CA 1
ATOM 1870 C C . PHE A 1 232 ? -22.284 -0.505 -3.269 1.00 34.53 232 PHE A C 1
ATOM 1872 O O . PHE A 1 232 ? -23.217 0.204 -2.904 1.00 34.53 232 PHE A O 1
ATOM 1879 N N . GLY A 1 233 ? -21.841 -0.485 -4.532 1.00 26.97 233 GLY A N 1
ATOM 1880 C CA . GLY A 1 233 ? -22.343 0.407 -5.580 1.00 26.97 233 GLY A CA 1
ATOM 1881 C C . GLY A 1 233 ? -22.959 -0.324 -6.769 1.00 26.97 233 GLY A C 1
ATOM 1882 O O . GLY A 1 233 ? -22.305 -0.536 -7.786 1.00 26.97 233 GLY A O 1
ATOM 1883 N N . SER A 1 234 ? -24.237 -0.661 -6.639 1.00 26.80 234 SER A N 1
ATOM 1884 C CA . SER A 1 234 ? -25.300 -0.379 -7.617 1.00 26.80 234 SER A CA 1
ATOM 1885 C C . SER A 1 234 ? -26.618 -0.671 -6.904 1.00 26.80 234 SER A C 1
ATOM 1887 O O . SER A 1 234 ? -27.112 -1.797 -6.943 1.00 26.80 234 SER A O 1
ATOM 1889 N N . SER A 1 235 ? -27.111 0.333 -6.177 1.00 31.22 235 SER A N 1
ATOM 1890 C CA . SER A 1 235 ? -28.542 0.453 -5.882 1.00 31.22 235 SER A CA 1
ATOM 1891 C C . SER A 1 235 ? -29.230 1.143 -7.049 1.00 31.22 235 SER A C 1
ATOM 1893 O O . SER A 1 235 ? -28.591 2.051 -7.631 1.00 31.22 235 SER A O 1
#